Protein AF-A0A317INN2-F1 (afdb_monomer_lite)

Radius of gyration: 20.34 Å; chains: 1; bounding box: 65×48×50 Å

Sequence (265 aa):
MACTAPTITVGGVELSTSTSENAQALINDSGDDNSDVTQDEFESSVAGGNNDAGTTGIQIPPPTQTSPPPPISETPKDTNDTPPPNKNSPPTTCQPWDGQNYDFQISPNFILRYFTIGFGTNNPSNAQRGCMFPNQLTDVEGFDKQTRFCNLMALSQHVCEPLFAKFPNMRINSAIRNQNSVSHGVSQHVKGEACDIQMTGWTYQQYWDNADWVKNNIDFDQFIFEHSEKSGLAWYHLSFSQAKNRGMLLTMFRNQYSPGLKKMF

pLDDT: mean 73.6, std 22.37, range [27.14, 97.81]

Foldseek 3Di:
DDDDADWDDDPNDIDGPPDPPPPPPPPPPPQPLVALPPPPPVLVCVLVPPDDPDDPADRDPDFDAPAFDDFDPDDFPDFDQDFFDADDDDFDDADDDPLPPQQPDLDPVDGNQQAAQFADPPDPVRNPRHAQPHHRQQDAVPEHSSQLRSLLSRCCHQQVVVVCVVQVQKGWHHFADRDGDPDRDRDLNPRSFKTKMDRGHHYPVNCLVCVVVSSHPGQFLEWEFEARSSRSDTIIMTGDDSVDRNSFYWYDDPSDIDGGDTHRD

Secondary structure (DSSP, 8-state):
---PPPEEEETTEEEETT-TT--SSS--------------HHHHHHHH-S--TT--S--PPPP--SSPPPP--S--SEEE-PPPPP--PPPP-PPP--SS-TT-EEETTEEGGGGTT---TT-TTTTT-S-SS------BTTB-HHHHHHHHHHHIIIIIHHHHHH-TTEEEEE---SS--TTSS--HHHHT-EEEEEETT--HHHHHHHHHHHHHH---SEEEEEE-TTT--EEEEEE--SS----EEEEEETTEEEESEEE--

Structure (mmCIF, N/CA/C/O backbone):
data_AF-A0A317INN2-F1
#
_entry.id   AF-A0A317INN2-F1
#
loop_
_atom_site.group_PDB
_atom_site.id
_atom_site.type_symbol
_atom_site.label_atom_id
_atom_site.label_alt_id
_atom_site.label_comp_id
_atom_site.label_asym_id
_atom_site.label_entity_id
_atom_site.label_seq_id
_atom_site.pdbx_PDB_ins_code
_atom_site.Cartn_x
_atom_site.Cartn_y
_atom_site.Cartn_z
_atom_site.occupancy
_atom_site.B_iso_or_equiv
_atom_site.auth_seq_id
_atom_site.auth_comp_id
_atom_site.auth_asym_id
_atom_site.auth_atom_id
_atom_site.pdbx_PDB_model_num
ATOM 1 N N . MET A 1 1 ? 47.415 -22.295 -24.046 1.00 39.75 1 MET A N 1
ATOM 2 C CA . MET A 1 1 ? 47.277 -20.953 -23.444 1.00 39.75 1 MET A CA 1
ATOM 3 C C . MET A 1 1 ? 46.051 -21.003 -22.556 1.00 39.75 1 MET A C 1
ATOM 5 O O . MET A 1 1 ? 44.986 -21.308 -23.073 1.00 39.75 1 MET A O 1
ATOM 9 N N . ALA A 1 2 ? 46.202 -20.843 -21.243 1.00 38.62 2 ALA A N 1
ATOM 10 C CA . ALA A 1 2 ? 45.062 -20.806 -20.330 1.00 38.62 2 ALA A CA 1
ATOM 11 C C . ALA A 1 2 ? 44.563 -19.356 -20.247 1.00 38.62 2 ALA A C 1
ATOM 13 O O . ALA A 1 2 ? 45.330 -18.475 -19.865 1.00 38.62 2 ALA A O 1
ATOM 14 N N . CYS A 1 3 ? 43.321 -19.105 -20.666 1.00 39.09 3 CYS A N 1
ATOM 15 C CA . CYS A 1 3 ? 42.647 -17.825 -20.453 1.00 39.09 3 CYS A CA 1
ATOM 16 C C . CYS A 1 3 ? 42.244 -17.728 -18.982 1.00 39.09 3 CYS A C 1
ATOM 18 O O . CYS A 1 3 ? 41.367 -18.459 -18.528 1.00 39.09 3 CYS A O 1
ATOM 20 N N . THR A 1 4 ? 42.890 -16.838 -18.239 1.00 49.03 4 THR A N 1
ATOM 21 C CA . THR A 1 4 ? 42.461 -16.439 -16.898 1.00 49.03 4 THR A CA 1
ATOM 22 C C . THR A 1 4 ? 41.189 -15.597 -17.024 1.00 49.03 4 THR A C 1
ATOM 24 O O . THR A 1 4 ? 41.139 -14.680 -17.844 1.00 49.03 4 THR A O 1
ATOM 27 N N . ALA A 1 5 ? 40.144 -15.933 -16.265 1.00 52.59 5 ALA A N 1
ATOM 28 C CA . ALA A 1 5 ? 38.870 -15.216 -16.304 1.00 52.59 5 ALA A CA 1
ATOM 29 C C . ALA A 1 5 ? 39.032 -13.761 -15.817 1.00 52.59 5 ALA A C 1
ATOM 31 O O . ALA A 1 5 ? 39.821 -13.522 -14.899 1.00 52.59 5 ALA A O 1
ATOM 32 N N . PRO A 1 6 ? 38.302 -12.790 -16.397 1.00 51.66 6 PRO A N 1
ATOM 33 C CA . PRO A 1 6 ? 38.384 -11.402 -15.967 1.00 51.66 6 PRO A CA 1
ATOM 34 C C . PRO A 1 6 ? 37.802 -11.230 -14.558 1.00 51.66 6 PRO A C 1
ATOM 36 O O . PRO A 1 6 ? 36.719 -11.745 -14.251 1.00 51.66 6 PRO A O 1
ATOM 39 N N . THR A 1 7 ? 38.535 -10.496 -13.721 1.00 56.53 7 THR A N 1
ATOM 40 C CA . THR A 1 7 ? 38.137 -10.078 -12.374 1.00 56.53 7 THR A CA 1
ATOM 41 C C . THR A 1 7 ? 37.747 -8.602 -12.352 1.00 56.53 7 THR A C 1
ATOM 43 O O . THR A 1 7 ? 38.263 -7.795 -13.126 1.00 56.53 7 THR A O 1
ATOM 46 N N . ILE A 1 8 ? 36.818 -8.244 -11.464 1.00 51.81 8 ILE A N 1
ATOM 47 C CA . ILE A 1 8 ? 36.387 -6.861 -11.226 1.00 51.81 8 ILE A CA 1
ATOM 48 C C . ILE A 1 8 ? 36.458 -6.597 -9.721 1.00 51.81 8 ILE A C 1
ATOM 50 O O . ILE A 1 8 ? 36.055 -7.452 -8.931 1.00 51.81 8 ILE A O 1
ATOM 54 N N . THR A 1 9 ? 36.963 -5.431 -9.316 1.00 45.12 9 THR A N 1
ATOM 55 C CA . THR A 1 9 ?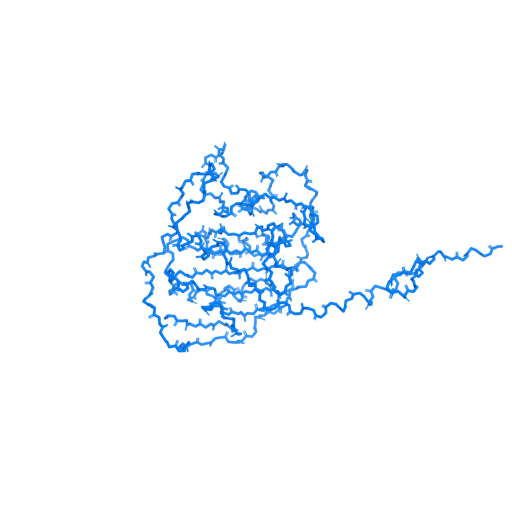 37.069 -5.045 -7.903 1.00 45.12 9 THR A CA 1
ATOM 56 C C . THR A 1 9 ? 35.971 -4.048 -7.544 1.00 45.12 9 THR A C 1
ATOM 58 O O . THR A 1 9 ? 35.911 -2.965 -8.123 1.00 45.12 9 THR A O 1
ATOM 61 N N . VAL A 1 10 ? 35.130 -4.383 -6.562 1.00 41.94 10 VAL A N 1
ATOM 62 C CA . VAL A 1 10 ? 34.101 -3.480 -6.014 1.00 41.94 10 VAL A CA 1
ATOM 63 C C . VAL A 1 10 ? 34.269 -3.429 -4.499 1.00 41.94 10 VAL A C 1
ATOM 65 O O . VAL A 1 10 ? 34.301 -4.465 -3.842 1.00 41.94 10 VAL A O 1
ATOM 68 N N . GLY A 1 11 ? 34.452 -2.231 -3.936 1.00 46.47 11 GLY A N 1
ATOM 69 C CA . GLY A 1 11 ? 34.621 -2.054 -2.485 1.00 46.47 11 GLY A CA 1
ATOM 70 C C . GLY A 1 11 ? 35.846 -2.758 -1.878 1.00 46.47 11 GLY A C 1
ATOM 71 O O . GLY A 1 11 ? 35.848 -3.048 -0.688 1.00 46.47 11 GLY A O 1
ATOM 72 N N . GLY A 1 12 ? 36.877 -3.058 -2.678 1.00 57.59 12 GLY A N 1
ATOM 73 C CA . GLY A 1 12 ? 38.080 -3.773 -2.226 1.00 57.59 12 GLY A CA 1
ATOM 74 C C . GLY A 1 12 ? 37.993 -5.303 -2.290 1.00 57.59 12 GLY A C 1
ATOM 75 O O . GLY A 1 12 ? 38.943 -5.972 -1.893 1.00 57.59 12 GLY A O 1
ATOM 76 N N . VAL A 1 13 ? 36.900 -5.861 -2.818 1.00 45.22 13 VAL A N 1
ATOM 77 C CA . VAL A 1 13 ? 36.725 -7.308 -3.020 1.00 45.22 13 VAL A CA 1
ATOM 78 C C . VAL A 1 13 ? 36.875 -7.643 -4.505 1.00 45.22 13 VAL A C 1
ATOM 80 O O . VAL A 1 13 ? 36.213 -7.030 -5.344 1.00 45.22 13 VAL A O 1
ATOM 83 N N . GLU A 1 14 ? 37.744 -8.603 -4.842 1.00 50.25 14 GLU A N 1
ATOM 84 C CA . GLU A 1 14 ? 37.883 -9.132 -6.206 1.00 50.25 14 GLU A CA 1
ATOM 85 C C . GLU A 1 14 ? 36.832 -10.211 -6.491 1.00 50.25 14 GLU A C 1
ATOM 87 O O . GLU A 1 14 ? 36.739 -11.214 -5.782 1.00 50.25 14 GLU A O 1
ATOM 92 N N . LEU A 1 15 ? 36.065 -10.029 -7.566 1.00 49.00 15 LEU A N 1
ATOM 93 C CA . LEU A 1 15 ? 35.055 -10.979 -8.026 1.00 49.00 15 LEU A CA 1
ATOM 94 C C . LEU A 1 15 ? 35.461 -11.557 -9.386 1.00 49.00 15 LEU A C 1
ATOM 96 O O . LEU A 1 15 ? 35.745 -10.809 -10.322 1.00 49.00 15 LEU A O 1
ATOM 100 N N . SER A 1 16 ? 35.479 -12.889 -9.500 1.00 54.44 16 SER A N 1
ATOM 101 C CA . SER A 1 16 ? 35.725 -13.614 -10.756 1.00 54.44 16 SER A CA 1
ATOM 102 C C . SER A 1 16 ? 34.412 -13.849 -11.497 1.00 54.44 16 SER A C 1
ATOM 104 O O . SER A 1 16 ? 33.451 -14.360 -10.930 1.00 54.44 16 SER A O 1
ATOM 106 N N . THR A 1 17 ? 34.377 -13.524 -12.787 1.00 51.38 17 THR A N 1
ATOM 107 C CA . THR A 1 17 ? 33.171 -13.615 -13.635 1.00 51.38 17 THR A CA 1
ATOM 108 C C . THR A 1 17 ? 32.816 -15.040 -14.094 1.00 51.38 17 THR A C 1
ATOM 110 O O . THR A 1 17 ? 31.936 -15.207 -14.934 1.00 51.38 17 THR A O 1
ATOM 113 N N . SER A 1 18 ? 33.487 -16.080 -13.579 1.00 45.88 18 SER A N 1
ATOM 114 C CA . SER A 1 18 ? 33.436 -17.435 -14.162 1.00 45.88 18 SER A CA 1
ATOM 115 C C . SER A 1 18 ? 32.662 -18.500 -13.377 1.00 45.88 18 SER A C 1
ATOM 117 O O . SER A 1 18 ? 32.465 -19.588 -13.913 1.00 45.88 18 SER A O 1
ATOM 119 N N . THR A 1 19 ? 32.145 -18.217 -12.179 1.00 41.47 19 THR A N 1
ATOM 120 C CA . THR A 1 19 ? 31.254 -19.144 -11.457 1.00 41.47 19 THR A CA 1
ATOM 121 C C . THR A 1 19 ? 30.180 -18.375 -10.688 1.00 41.47 19 THR A C 1
ATOM 123 O O . THR A 1 19 ? 30.460 -17.431 -9.955 1.00 41.47 19 THR A O 1
ATOM 126 N N . SER A 1 20 ? 28.919 -18.768 -10.863 1.00 43.06 20 SER A N 1
ATOM 127 C CA . SER A 1 20 ? 27.727 -18.130 -10.287 1.00 43.06 20 SER A CA 1
ATOM 128 C C . SER A 1 20 ? 27.543 -18.376 -8.778 1.00 43.06 20 SER A C 1
ATOM 130 O O . SER A 1 20 ? 26.411 -18.451 -8.311 1.00 43.06 20 SER A O 1
ATOM 132 N N . GLU A 1 21 ? 28.620 -18.526 -8.002 1.00 40.09 21 GLU A N 1
ATOM 133 C CA . GLU A 1 21 ? 28.542 -18.977 -6.600 1.00 40.09 21 GLU A CA 1
ATOM 134 C C . GLU A 1 21 ? 28.781 -17.898 -5.530 1.00 40.09 21 GLU A C 1
ATOM 136 O O . GLU A 1 21 ? 28.623 -18.195 -4.354 1.00 40.09 21 GLU A O 1
ATOM 141 N N . ASN A 1 22 ? 29.030 -16.626 -5.870 1.00 38.81 22 ASN A N 1
ATOM 142 C CA . ASN A 1 22 ? 29.307 -15.584 -4.858 1.00 38.81 22 ASN A CA 1
ATOM 143 C C . ASN A 1 22 ? 28.348 -14.377 -4.871 1.00 38.81 22 ASN A C 1
ATOM 145 O O . ASN A 1 22 ? 28.773 -13.233 -4.730 1.00 38.81 22 ASN A O 1
ATOM 149 N N . ALA A 1 23 ? 27.037 -14.618 -4.957 1.00 34.72 23 ALA A N 1
ATOM 150 C CA . ALA A 1 23 ? 26.016 -13.583 -4.720 1.00 34.72 23 ALA A CA 1
ATOM 151 C C . ALA A 1 23 ? 25.554 -13.484 -3.245 1.00 34.72 23 ALA A C 1
ATOM 153 O O . ALA A 1 23 ? 24.532 -12.866 -2.964 1.00 34.72 23 ALA A O 1
ATOM 154 N N . GLN A 1 24 ? 26.279 -14.080 -2.288 1.00 36.47 24 GLN A N 1
ATOM 155 C CA . GLN A 1 24 ? 25.899 -14.077 -0.862 1.00 36.47 24 GLN A CA 1
ATOM 156 C C . GLN A 1 24 ? 26.594 -13.014 0.007 1.00 36.47 24 GLN A C 1
ATOM 158 O O . GLN A 1 24 ? 26.337 -12.965 1.204 1.00 36.47 24 GLN A O 1
ATOM 163 N N . ALA A 1 25 ? 27.409 -12.117 -0.559 1.00 29.12 25 ALA A N 1
ATOM 164 C CA . ALA A 1 25 ? 28.102 -11.079 0.222 1.00 29.12 25 ALA A CA 1
ATOM 165 C C . ALA A 1 25 ? 27.627 -9.631 -0.025 1.00 29.12 25 ALA A C 1
ATOM 167 O O . ALA A 1 25 ? 28.260 -8.704 0.468 1.00 29.12 25 ALA A O 1
ATOM 168 N N . LEU A 1 26 ? 26.512 -9.413 -0.738 1.00 29.83 26 LEU A N 1
ATOM 169 C CA . LEU A 1 26 ? 25.905 -8.075 -0.890 1.00 29.83 26 LEU A CA 1
ATOM 170 C C . LEU A 1 26 ? 24.580 -7.899 -0.131 1.00 29.83 26 LEU A C 1
ATOM 172 O O . LEU A 1 26 ? 23.953 -6.851 -0.230 1.00 29.83 26 LEU A O 1
ATOM 176 N N . ILE A 1 27 ? 24.177 -8.879 0.682 1.00 30.53 27 ILE A N 1
ATOM 177 C CA . ILE A 1 27 ? 23.029 -8.756 1.591 1.00 30.53 27 ILE A CA 1
ATOM 178 C C . ILE A 1 27 ? 23.557 -8.512 3.005 1.00 30.53 27 ILE A C 1
ATOM 180 O O . ILE A 1 27 ? 23.407 -9.334 3.896 1.00 30.53 27 ILE A O 1
ATOM 184 N N . ASN A 1 28 ? 24.247 -7.391 3.182 1.00 27.14 28 ASN A N 1
ATOM 185 C CA . ASN A 1 28 ? 24.492 -6.779 4.485 1.00 27.14 28 ASN A CA 1
ATOM 186 C C . ASN A 1 28 ? 24.252 -5.274 4.335 1.00 27.14 28 ASN A C 1
ATOM 188 O O . ASN A 1 28 ? 25.117 -4.461 4.641 1.00 27.14 28 ASN A O 1
ATOM 192 N N . ASP A 1 29 ? 23.078 -4.908 3.823 1.00 31.84 29 ASP A N 1
ATOM 193 C CA . ASP A 1 29 ? 22.484 -3.630 4.194 1.00 31.84 29 ASP A CA 1
ATOM 194 C C . ASP A 1 29 ? 21.553 -3.910 5.373 1.00 31.84 29 ASP A C 1
ATOM 196 O O . ASP A 1 29 ? 20.381 -4.255 5.231 1.00 31.84 29 ASP A O 1
ATOM 200 N N . SER A 1 30 ? 22.140 -3.892 6.567 1.00 28.38 30 SER A N 1
ATOM 201 C CA . SER A 1 30 ? 21.434 -3.913 7.843 1.00 28.38 30 SER A CA 1
ATOM 202 C C . SER A 1 30 ? 20.837 -2.531 8.123 1.00 28.38 30 SER A C 1
ATOM 204 O O . SER A 1 30 ? 21.166 -1.894 9.124 1.00 28.38 30 SER A O 1
ATOM 206 N N . GLY A 1 31 ? 19.994 -2.061 7.209 1.00 30.52 31 GLY A N 1
ATOM 207 C CA . GLY A 1 31 ? 19.102 -0.929 7.398 1.00 30.52 31 GLY A CA 1
ATOM 208 C C . GLY A 1 31 ? 17.692 -1.456 7.621 1.00 30.52 31 GLY A C 1
ATOM 209 O O . GLY A 1 31 ? 16.884 -1.467 6.696 1.00 30.52 31 GLY A O 1
ATOM 210 N N . ASP A 1 32 ? 17.395 -1.934 8.833 1.00 36.47 32 ASP A N 1
ATOM 211 C CA . ASP A 1 32 ? 16.007 -2.112 9.276 1.00 36.47 32 ASP A CA 1
ATOM 212 C C . ASP A 1 32 ? 15.372 -0.715 9.377 1.00 36.47 32 ASP A C 1
ATOM 214 O O . ASP A 1 32 ? 15.383 -0.067 10.425 1.00 36.47 32 ASP A O 1
ATOM 218 N N . ASP A 1 33 ? 14.889 -0.213 8.239 1.00 45.06 33 ASP A N 1
ATOM 219 C CA . ASP A 1 33 ? 14.202 1.071 8.130 1.00 45.06 33 ASP A CA 1
ATOM 220 C C . ASP A 1 33 ? 12.770 0.880 8.650 1.00 45.06 33 ASP A C 1
ATOM 222 O O . ASP A 1 33 ? 11.864 0.415 7.946 1.00 45.06 33 ASP A O 1
ATOM 226 N N . ASN A 1 34 ? 12.630 1.101 9.960 1.00 45.75 34 ASN A N 1
ATOM 227 C CA . ASN A 1 34 ? 11.418 0.912 10.758 1.00 45.75 34 ASN A CA 1
ATOM 228 C C . ASN A 1 34 ? 10.545 2.174 10.822 1.00 45.75 34 ASN A C 1
ATOM 230 O O . ASN A 1 34 ? 9.755 2.327 11.757 1.00 45.75 34 ASN A O 1
ATOM 234 N N . SER A 1 35 ? 10.706 3.108 9.887 1.00 41.88 35 SER A N 1
ATOM 235 C CA . SER A 1 35 ? 10.029 4.393 9.988 1.00 41.88 35 SER A CA 1
ATOM 236 C C . SER A 1 35 ? 9.805 5.036 8.620 1.00 41.88 35 SER A C 1
ATOM 238 O O . SER A 1 35 ? 10.749 5.553 8.024 1.00 41.88 35 SER A O 1
ATOM 240 N N . ASP A 1 36 ? 8.554 5.077 8.149 1.00 44.69 36 ASP A N 1
ATOM 241 C CA . ASP A 1 36 ? 8.153 6.006 7.084 1.00 44.69 36 ASP A CA 1
ATOM 242 C C . ASP A 1 36 ? 8.052 7.408 7.703 1.00 44.69 36 ASP A C 1
ATOM 244 O O . ASP A 1 36 ? 6.979 7.918 7.987 1.00 44.69 36 ASP A O 1
ATOM 248 N N . VAL A 1 37 ? 9.185 8.046 8.021 1.00 39.62 37 VAL A N 1
ATOM 249 C CA . VAL A 1 37 ? 9.175 9.418 8.578 1.00 39.62 37 VAL A CA 1
ATOM 250 C C . VAL A 1 37 ? 8.979 10.434 7.465 1.00 39.62 37 VAL A C 1
ATOM 252 O O . VAL A 1 37 ? 9.635 11.482 7.442 1.00 39.62 37 VAL A O 1
ATOM 255 N N . THR A 1 38 ? 8.078 10.149 6.520 1.00 46.25 38 THR A N 1
ATOM 256 C CA . THR A 1 38 ? 7.531 11.251 5.761 1.00 46.25 38 THR A CA 1
ATOM 257 C C . THR A 1 38 ? 6.819 12.139 6.747 1.00 46.25 38 THR A C 1
ATOM 259 O O . THR A 1 38 ? 5.960 11.732 7.511 1.00 46.25 38 THR A O 1
ATOM 262 N N . GLN A 1 39 ? 7.205 13.404 6.764 1.00 44.59 39 GLN A N 1
ATOM 263 C CA . GLN A 1 39 ? 6.222 14.418 7.050 1.00 44.59 39 GLN A CA 1
ATOM 264 C C . GLN A 1 39 ? 5.160 14.217 5.972 1.00 44.59 39 GLN A C 1
ATOM 266 O O . GLN A 1 39 ? 5.369 14.645 4.838 1.00 44.59 39 GLN A O 1
ATOM 271 N N . ASP A 1 40 ? 4.134 13.424 6.282 1.00 47.75 40 ASP A N 1
ATOM 272 C CA . ASP A 1 40 ? 3.233 12.903 5.272 1.00 47.75 40 ASP A CA 1
ATOM 273 C C . ASP A 1 40 ? 2.686 14.098 4.505 1.00 47.75 40 ASP A C 1
ATOM 275 O O . ASP A 1 40 ? 2.050 14.984 5.083 1.00 47.75 40 ASP A O 1
ATOM 279 N N . GLU A 1 41 ? 2.933 14.164 3.197 1.00 47.62 41 GLU A N 1
ATOM 280 C CA . GLU A 1 41 ? 2.236 15.133 2.349 1.00 47.62 41 GLU A CA 1
ATOM 281 C C . GLU A 1 41 ? 0.719 14.984 2.551 1.00 47.62 41 GLU A C 1
ATOM 283 O O . GLU A 1 41 ? -0.018 15.961 2.459 1.00 47.62 41 GLU A O 1
ATOM 288 N N . PHE A 1 42 ? 0.265 13.790 2.956 1.00 46.19 42 PHE A N 1
ATOM 289 C CA . PHE A 1 42 ? -1.061 13.548 3.508 1.00 46.19 42 PHE A CA 1
ATOM 290 C C . PHE A 1 42 ? -1.351 14.356 4.787 1.00 46.19 42 PHE A C 1
ATOM 292 O O . PHE A 1 42 ? -2.285 15.149 4.792 1.00 46.19 42 PHE A O 1
ATOM 299 N N . GLU A 1 43 ? -0.577 14.231 5.869 1.00 45.53 43 GLU A N 1
ATOM 300 C CA . GLU A 1 43 ? -0.815 14.980 7.115 1.00 45.53 43 GLU A CA 1
ATOM 301 C C . GLU A 1 43 ? -0.670 16.501 6.956 1.00 45.53 43 GLU A C 1
ATOM 303 O O . GLU A 1 43 ? -1.390 17.262 7.615 1.00 45.53 43 GLU A O 1
ATOM 308 N N . SER A 1 44 ? 0.252 16.972 6.109 1.00 42.88 44 SER A N 1
ATOM 309 C CA . SER A 1 44 ? 0.450 18.405 5.861 1.00 42.88 44 SER A CA 1
ATOM 310 C C . SER A 1 44 ? -0.702 19.008 5.042 1.00 42.88 44 SER A C 1
ATOM 312 O O . SER A 1 44 ? -1.188 20.089 5.383 1.00 42.88 44 SER A O 1
ATOM 314 N N . SER A 1 45 ? -1.219 18.284 4.042 1.00 43.06 45 SER A N 1
ATOM 315 C CA . SER A 1 45 ? -2.322 18.732 3.177 1.00 43.06 45 SER A CA 1
ATOM 316 C C . SER A 1 45 ? -3.716 18.503 3.770 1.00 43.06 45 SER A C 1
ATOM 318 O O . SER A 1 45 ? -4.604 19.336 3.585 1.00 43.06 45 SER A O 1
ATOM 320 N N . VAL A 1 46 ? -3.918 17.439 4.557 1.00 43.25 46 VAL A N 1
ATOM 321 C CA . VAL A 1 46 ? -5.137 17.229 5.354 1.00 43.25 46 VAL A CA 1
ATOM 322 C C . VAL A 1 46 ? -5.298 18.353 6.382 1.00 43.25 46 VAL A C 1
ATOM 324 O O . VAL A 1 46 ? -6.418 18.787 6.645 1.00 43.25 46 VAL A O 1
ATOM 327 N N . ALA A 1 47 ? -4.192 18.873 6.924 1.00 36.62 47 ALA A N 1
ATOM 328 C CA . ALA A 1 47 ? -4.206 20.017 7.834 1.00 36.62 47 ALA A CA 1
ATOM 329 C C . ALA A 1 47 ? -4.399 21.378 7.135 1.00 36.62 47 ALA A C 1
ATOM 331 O O . ALA A 1 47 ? -4.876 22.314 7.775 1.00 36.62 47 ALA A O 1
ATOM 332 N N . GLY A 1 48 ? -4.026 21.508 5.856 1.00 35.22 48 GLY A N 1
ATOM 333 C CA . GLY A 1 48 ? -4.077 22.774 5.107 1.00 35.22 48 GLY A CA 1
ATOM 334 C C . GLY A 1 48 ? -5.274 22.944 4.163 1.00 35.22 48 GLY A C 1
ATOM 335 O O . GLY A 1 48 ? -5.549 24.063 3.722 1.00 35.22 48 GLY A O 1
ATOM 336 N N . GLY A 1 49 ? -5.975 21.853 3.828 1.00 34.28 49 GLY A N 1
ATOM 337 C CA . GLY A 1 49 ? -6.769 21.783 2.600 1.00 34.28 49 GLY A CA 1
ATOM 338 C C . GLY A 1 49 ? -5.847 21.875 1.375 1.00 34.28 49 GLY A C 1
ATOM 339 O O . GLY A 1 49 ? -4.904 22.658 1.362 1.00 34.28 49 GLY A O 1
ATOM 340 N N . ASN A 1 50 ? -6.075 21.069 0.339 1.00 38.19 50 ASN A N 1
ATOM 341 C CA . ASN A 1 50 ? -5.256 21.063 -0.886 1.00 38.19 50 ASN A CA 1
ATOM 342 C C . ASN A 1 50 ? -5.213 22.445 -1.583 1.00 38.19 50 ASN A C 1
ATOM 344 O O . ASN A 1 50 ? -6.009 22.701 -2.487 1.00 38.19 50 ASN A O 1
ATOM 348 N N . ASN A 1 51 ? -4.287 23.321 -1.179 1.00 34.75 51 ASN A N 1
ATOM 349 C CA . ASN A 1 51 ? -4.204 24.719 -1.615 1.00 34.75 51 ASN A CA 1
ATOM 350 C C . ASN A 1 51 ? -2.806 25.137 -2.097 1.00 34.75 51 ASN A C 1
ATOM 352 O O . ASN A 1 51 ? -2.526 26.334 -2.139 1.00 34.75 51 ASN A O 1
ATOM 356 N N . ASP A 1 52 ? -1.943 24.204 -2.509 1.00 34.16 52 ASP A N 1
ATOM 357 C CA . ASP A 1 52 ? -0.718 24.600 -3.206 1.00 34.16 52 ASP A CA 1
ATOM 358 C C . ASP A 1 52 ? -0.982 24.829 -4.700 1.00 34.16 52 ASP A C 1
ATOM 360 O O . ASP A 1 52 ? -1.492 23.981 -5.443 1.00 34.16 52 ASP A O 1
ATOM 364 N N . ALA A 1 53 ? -0.678 26.062 -5.105 1.00 31.91 53 ALA A N 1
ATOM 365 C CA . ALA A 1 53 ? -0.932 26.641 -6.411 1.00 31.91 53 ALA A CA 1
ATOM 366 C C . ALA A 1 53 ? -0.111 25.929 -7.497 1.00 31.91 53 ALA A C 1
ATOM 368 O O . ALA A 1 53 ? 1.057 26.233 -7.721 1.00 31.91 53 ALA A O 1
ATOM 369 N N . GLY A 1 54 ? -0.742 24.979 -8.188 1.00 34.03 54 GLY A N 1
ATOM 370 C CA . GLY A 1 54 ? -0.131 24.272 -9.318 1.00 34.03 54 GLY A CA 1
ATOM 371 C C . GLY A 1 54 ? -0.872 23.019 -9.786 1.00 34.03 54 GLY A C 1
ATOM 372 O O . GLY A 1 54 ? -0.580 22.510 -10.866 1.00 34.03 54 GLY A O 1
ATOM 373 N N . THR A 1 55 ? -1.851 22.523 -9.026 1.00 35.12 55 THR A N 1
ATOM 374 C CA . THR A 1 55 ? -2.625 21.336 -9.406 1.00 35.12 55 THR A CA 1
ATOM 375 C C . THR A 1 55 ? -3.783 21.711 -10.340 1.00 35.12 55 THR A C 1
ATOM 377 O O . THR A 1 55 ? -4.738 22.377 -9.960 1.00 35.12 55 THR A O 1
ATOM 380 N N . THR A 1 56 ? -3.734 21.262 -11.595 1.00 29.75 56 THR A N 1
ATOM 381 C CA . THR A 1 56 ? -4.854 21.351 -12.559 1.00 29.75 56 THR A CA 1
ATOM 382 C C . THR A 1 56 ? -5.904 20.246 -12.351 1.00 29.75 56 THR A C 1
ATOM 384 O O . THR A 1 56 ? -6.692 19.944 -13.247 1.00 29.75 56 THR A O 1
ATOM 387 N N . GLY A 1 57 ? -5.920 19.617 -11.173 1.00 35.44 57 GLY A N 1
ATOM 388 C CA . GLY A 1 57 ? -6.819 18.519 -10.829 1.00 35.44 57 GLY A CA 1
ATOM 389 C C . GLY A 1 57 ? -8.152 19.009 -10.267 1.00 35.44 57 GLY A C 1
ATOM 390 O O . GLY A 1 57 ? -8.221 20.014 -9.566 1.00 35.44 57 GLY A O 1
ATOM 391 N N . ILE A 1 58 ? -9.223 18.269 -10.555 1.00 33.16 58 ILE A N 1
ATOM 392 C CA . ILE A 1 58 ? -10.531 18.436 -9.911 1.00 33.16 58 ILE A CA 1
ATOM 393 C C . ILE A 1 58 ? -10.340 18.408 -8.386 1.00 33.16 58 ILE A C 1
ATOM 395 O O . ILE A 1 58 ? -9.821 17.429 -7.850 1.00 33.16 58 ILE A O 1
ATOM 399 N N . GLN A 1 59 ? -10.772 19.465 -7.687 1.00 32.50 59 GLN A N 1
ATOM 400 C CA . GLN A 1 59 ? -10.829 19.469 -6.226 1.00 32.50 59 GLN A CA 1
ATOM 401 C C . GLN A 1 59 ? -11.859 18.434 -5.771 1.00 32.50 59 GLN A C 1
ATOM 403 O O . GLN A 1 59 ? -13.067 18.648 -5.878 1.00 32.50 59 GLN A O 1
ATOM 408 N N . ILE A 1 60 ? -11.381 17.293 -5.280 1.00 41.47 60 ILE A N 1
ATOM 409 C CA . ILE A 1 60 ? -12.239 16.319 -4.611 1.00 41.47 60 ILE A CA 1
ATOM 410 C C . ILE A 1 60 ? -12.276 16.701 -3.134 1.00 41.47 60 ILE A C 1
ATOM 412 O O . ILE A 1 60 ? -11.205 16.889 -2.546 1.00 41.47 60 ILE A O 1
ATOM 416 N N . PRO A 1 61 ? -13.470 16.828 -2.526 1.00 36.97 61 PRO A N 1
ATOM 417 C CA . PRO A 1 61 ? -13.570 17.097 -1.103 1.00 36.97 61 PRO A CA 1
ATOM 418 C C . PRO A 1 61 ? -12.747 16.070 -0.311 1.00 36.97 61 PRO A C 1
ATOM 420 O O . PRO A 1 61 ? -12.660 14.904 -0.723 1.00 36.97 61 PRO A O 1
ATOM 423 N N . PRO A 1 62 ? -12.119 16.494 0.801 1.00 42.81 62 PRO A N 1
ATOM 424 C CA . PRO A 1 62 ? -11.366 15.590 1.651 1.00 42.81 62 PRO A CA 1
ATOM 425 C C . PRO A 1 62 ? -12.237 14.384 2.022 1.00 42.81 62 PRO A C 1
ATOM 427 O O . PRO A 1 62 ? -13.463 14.519 2.120 1.00 42.81 62 PRO A O 1
ATOM 430 N N . PRO A 1 63 ? -11.627 13.199 2.179 1.00 45.66 63 PRO A N 1
ATOM 431 C CA . PRO A 1 63 ? -12.350 11.976 2.490 1.00 45.66 63 PRO A CA 1
ATOM 432 C C . PRO A 1 63 ? -13.286 12.221 3.673 1.00 45.66 63 PRO A C 1
ATOM 434 O O . PRO A 1 63 ? -12.856 12.589 4.765 1.00 45.66 63 PRO A O 1
ATOM 437 N N . THR A 1 64 ? -14.585 12.040 3.448 1.00 45.88 64 THR A N 1
ATOM 438 C CA . THR A 1 64 ? -15.602 12.132 4.490 1.00 45.88 64 THR A CA 1
ATOM 439 C C . THR A 1 64 ? -15.527 10.874 5.348 1.00 45.88 64 THR A C 1
ATOM 441 O O . THR A 1 64 ? -16.286 9.926 5.159 1.00 45.88 64 THR A O 1
ATOM 444 N N . GLN A 1 65 ? -14.589 10.839 6.297 1.00 49.78 65 GLN A N 1
ATOM 445 C CA . GLN A 1 65 ? -14.797 10.028 7.494 1.00 49.78 65 GLN A CA 1
ATOM 446 C C . GLN A 1 65 ? -15.900 10.714 8.297 1.00 49.78 65 GLN A C 1
ATOM 448 O O . GLN A 1 65 ? -15.892 11.934 8.474 1.00 49.78 65 GLN A O 1
ATOM 453 N N . THR A 1 66 ? -16.900 9.958 8.739 1.00 47.31 66 THR A N 1
ATOM 454 C CA . THR A 1 66 ? -17.909 10.499 9.652 1.00 47.31 66 THR A CA 1
ATOM 455 C C . THR A 1 66 ? -17.186 10.945 10.920 1.00 47.31 66 THR A C 1
ATOM 457 O O . THR A 1 66 ? -16.555 10.103 11.549 1.00 47.31 66 THR A O 1
ATOM 460 N N . SER A 1 67 ? -17.245 12.248 11.214 1.00 47.81 67 SER A N 1
ATOM 461 C CA . SER A 1 67 ? -16.738 12.954 12.404 1.00 47.81 67 SER A CA 1
ATOM 462 C C . SER A 1 67 ? -15.602 12.246 13.173 1.00 47.81 67 SER A C 1
ATOM 464 O O . SER A 1 67 ? -15.879 11.270 13.879 1.00 47.81 67 SER A O 1
ATOM 466 N N . PRO A 1 68 ? -14.353 12.745 13.097 1.00 51.28 68 PRO A N 1
ATOM 467 C CA . PRO A 1 68 ? -13.221 12.122 13.773 1.00 51.28 68 PRO A CA 1
ATOM 468 C C . PRO A 1 68 ? -13.470 12.002 15.287 1.00 51.28 68 PRO A C 1
ATOM 470 O O . PRO A 1 68 ? -14.088 12.896 15.880 1.00 51.28 68 PRO A O 1
ATOM 473 N N . PRO A 1 69 ? -13.024 10.904 15.924 1.00 51.84 69 PRO A N 1
ATOM 474 C CA . PRO A 1 69 ? -13.107 10.768 17.372 1.00 51.84 69 PRO A CA 1
ATOM 475 C C . PRO A 1 69 ? -12.342 11.909 18.074 1.00 51.84 69 PRO A C 1
ATOM 477 O O . PRO A 1 69 ? -11.373 12.436 17.520 1.00 51.84 69 PRO A O 1
ATOM 480 N N . PRO A 1 70 ? -12.767 12.325 19.283 1.00 55.88 70 PRO A N 1
ATOM 481 C CA . PRO A 1 70 ? -12.111 13.407 20.008 1.00 55.88 70 PRO A CA 1
ATOM 482 C C . PRO A 1 70 ? -10.633 13.083 20.298 1.00 55.88 70 PRO A C 1
ATOM 484 O O . PRO A 1 70 ? -10.302 11.920 20.547 1.00 55.88 70 PRO A O 1
ATOM 487 N N . PRO A 1 71 ? -9.743 14.096 20.319 1.00 52.81 71 PRO A N 1
ATOM 488 C CA . PRO A 1 71 ? -8.338 13.898 20.643 1.00 52.81 71 PRO A CA 1
ATOM 489 C C . PRO A 1 71 ? -8.168 13.275 22.030 1.00 52.81 71 PRO A C 1
ATOM 491 O O . PRO A 1 71 ? -8.754 13.719 23.016 1.00 52.81 71 PR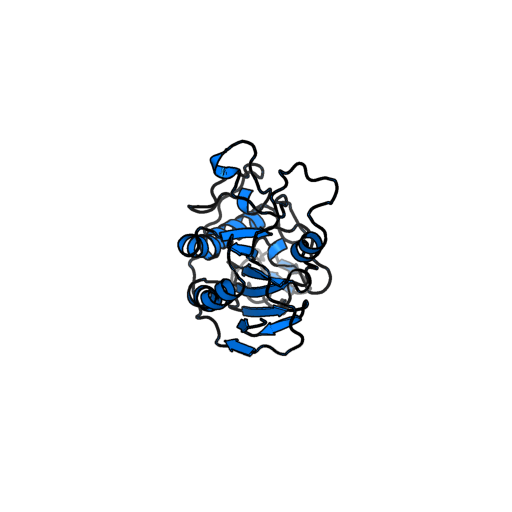O A O 1
ATOM 494 N N . ILE A 1 72 ? -7.320 12.263 22.105 1.00 52.59 72 ILE A N 1
ATOM 495 C CA . ILE A 1 72 ? -7.001 11.494 23.311 1.00 52.59 72 ILE A CA 1
ATOM 496 C C . ILE A 1 72 ? -5.624 11.899 23.834 1.00 52.59 72 ILE A C 1
ATOM 498 O O . ILE A 1 72 ? -4.655 12.060 23.088 1.00 52.59 72 ILE A O 1
ATOM 502 N N . SER A 1 73 ? -5.543 12.060 25.153 1.00 55.50 73 SER A N 1
ATOM 503 C CA . SER A 1 73 ? -4.298 12.309 25.888 1.00 55.50 73 SER A CA 1
ATOM 504 C C . SER A 1 73 ? -3.729 11.038 26.540 1.00 55.50 73 SER A C 1
ATOM 506 O O . SER A 1 73 ? -2.732 11.123 27.255 1.00 55.50 73 SER A O 1
ATOM 508 N N . GLU A 1 74 ? -4.358 9.879 26.336 1.00 57.75 74 GLU A N 1
ATOM 509 C CA . GLU A 1 74 ? -4.079 8.643 27.075 1.00 57.75 74 GLU A CA 1
ATOM 510 C C . GLU A 1 74 ? -3.342 7.595 26.229 1.00 57.75 74 GLU A C 1
ATOM 512 O O . GLU A 1 74 ? -3.371 7.623 25.000 1.00 57.75 74 GLU A O 1
ATOM 517 N N . THR A 1 75 ? -2.667 6.669 26.913 1.00 60.03 75 THR A N 1
ATOM 518 C CA . THR A 1 75 ? -2.033 5.478 26.327 1.00 60.03 75 THR A CA 1
ATOM 519 C C . THR A 1 75 ? -3.055 4.560 25.640 1.00 60.03 75 THR A C 1
ATOM 521 O O . THR A 1 75 ? -4.206 4.519 26.080 1.00 60.03 75 THR A O 1
ATOM 524 N N . PRO A 1 76 ? -2.647 3.787 24.609 1.00 66.00 76 PRO A N 1
ATOM 525 C CA . PRO A 1 76 ? -3.550 2.915 23.857 1.00 66.00 76 PRO A CA 1
ATOM 526 C C . PRO A 1 76 ? -4.336 1.961 24.760 1.00 66.00 76 PRO A C 1
ATOM 528 O O . PRO A 1 76 ? -3.773 1.389 25.695 1.00 66.00 76 PRO A O 1
ATOM 531 N N . LYS A 1 77 ? -5.631 1.788 24.475 1.00 63.16 77 LYS A N 1
ATOM 532 C CA . LYS A 1 77 ? -6.558 1.031 25.339 1.00 63.16 77 LYS A CA 1
ATOM 533 C C . LYS A 1 77 ? -6.591 -0.471 25.051 1.00 63.16 77 LYS A C 1
ATOM 535 O O . LYS A 1 77 ? -7.029 -1.232 25.908 1.00 63.16 77 LYS A O 1
ATOM 540 N N . ASP A 1 78 ? -6.153 -0.883 23.865 1.00 72.38 78 ASP A N 1
ATOM 541 C CA . ASP A 1 78 ? -6.151 -2.276 23.407 1.00 72.38 78 ASP A CA 1
ATOM 542 C C . ASP A 1 78 ? -4.983 -2.510 22.434 1.00 72.38 78 ASP A C 1
ATOM 544 O O . ASP A 1 78 ? -4.649 -1.605 21.657 1.00 72.38 78 ASP A O 1
ATOM 548 N N . THR A 1 79 ? -4.354 -3.689 22.486 1.00 79.88 79 THR A N 1
ATOM 549 C CA . THR A 1 79 ? -3.199 -4.050 21.650 1.00 79.88 79 THR A CA 1
ATOM 550 C C . THR A 1 79 ? -3.297 -5.468 21.083 1.00 79.88 79 THR A C 1
ATOM 552 O O . THR A 1 79 ? -3.717 -6.413 21.748 1.00 79.88 79 THR A O 1
ATOM 555 N N . ASN A 1 80 ? -2.854 -5.631 19.836 1.00 81.69 80 ASN A N 1
ATOM 556 C CA . ASN A 1 80 ? -2.710 -6.919 19.166 1.00 81.69 80 ASN A CA 1
ATOM 557 C C . ASN A 1 80 ? -1.320 -7.016 18.524 1.00 81.69 80 ASN A C 1
ATOM 559 O O . ASN A 1 80 ? -1.111 -6.649 17.363 1.00 81.69 80 ASN A O 1
ATOM 563 N N . ASP A 1 81 ? -0.386 -7.559 19.304 1.00 80.50 81 ASP A N 1
ATOM 564 C CA . ASP A 1 81 ? 1.040 -7.647 18.966 1.00 80.50 81 ASP A CA 1
ATOM 565 C C . ASP A 1 81 ? 1.429 -9.014 18.380 1.00 80.50 81 ASP A C 1
ATOM 567 O O . ASP A 1 81 ? 2.609 -9.306 18.187 1.00 80.50 81 ASP A O 1
ATOM 571 N N . THR A 1 82 ? 0.452 -9.890 18.106 1.00 82.81 82 THR A N 1
ATOM 572 C CA . THR A 1 82 ? 0.767 -11.189 17.499 1.00 82.81 82 THR A CA 1
ATOM 573 C C . THR A 1 82 ? 1.363 -10.972 16.102 1.00 82.81 82 THR A C 1
ATOM 575 O O . THR A 1 82 ? 0.802 -10.189 15.331 1.00 82.81 82 THR A O 1
ATOM 578 N N . PRO A 1 83 ? 2.480 -11.626 15.742 1.00 76.31 83 PRO A N 1
ATOM 579 C CA . PRO A 1 83 ? 3.043 -11.487 14.405 1.00 76.31 83 PRO A CA 1
ATOM 580 C C . PRO A 1 83 ? 2.024 -11.908 13.340 1.00 76.31 83 PRO A C 1
ATOM 582 O O . PRO A 1 83 ? 1.267 -12.860 13.572 1.00 76.31 83 PRO A O 1
ATOM 585 N N . PRO A 1 84 ? 1.970 -11.233 12.180 1.00 81.62 84 PRO A N 1
ATOM 586 C CA . PRO A 1 84 ? 1.144 -11.708 11.084 1.00 81.62 84 PRO A CA 1
ATOM 587 C C . PRO A 1 84 ? 1.625 -13.093 10.632 1.00 81.62 84 PRO A C 1
ATOM 589 O O . PRO A 1 84 ? 2.814 -13.413 10.741 1.00 81.62 84 PRO A O 1
ATOM 592 N N . PRO A 1 85 ? 0.723 -13.938 10.109 1.00 79.38 85 PRO A N 1
ATOM 593 C CA . PRO A 1 85 ? 1.142 -15.197 9.518 1.00 79.38 85 PRO A CA 1
ATOM 594 C C . PRO A 1 85 ? 2.077 -14.910 8.339 1.00 79.38 85 PRO A C 1
ATOM 596 O O . PRO A 1 85 ? 1.802 -14.005 7.547 1.00 79.38 85 PRO A O 1
ATOM 599 N N . ASN A 1 86 ? 3.152 -15.694 8.207 1.00 73.50 86 ASN A N 1
ATOM 600 C CA . ASN A 1 86 ? 3.991 -15.651 7.014 1.00 73.50 86 ASN A CA 1
ATOM 601 C C . ASN A 1 86 ? 3.159 -16.128 5.819 1.00 73.50 86 ASN A C 1
ATOM 603 O O . ASN A 1 86 ? 2.663 -17.259 5.805 1.00 73.50 86 ASN A O 1
ATOM 607 N N . LYS A 1 87 ? 2.997 -15.249 4.836 1.00 79.62 87 LYS A N 1
ATOM 608 C CA . LYS A 1 87 ? 2.326 -15.544 3.580 1.00 79.62 87 LYS A CA 1
ATOM 609 C C . LYS A 1 87 ? 3.422 -15.554 2.514 1.00 79.62 87 LYS A C 1
ATOM 611 O O . LYS A 1 87 ? 4.155 -14.593 2.366 1.00 79.62 87 LYS A O 1
ATOM 616 N N . ASN A 1 88 ? 3.578 -16.674 1.815 1.00 75.88 88 ASN A N 1
ATOM 617 C CA . ASN A 1 88 ? 4.545 -16.793 0.724 1.00 75.88 88 ASN A CA 1
ATOM 618 C C . ASN A 1 88 ? 3.822 -16.509 -0.593 1.00 75.88 88 ASN A C 1
ATOM 620 O O . ASN A 1 88 ? 3.441 -17.449 -1.299 1.00 75.88 88 ASN A O 1
ATOM 624 N N . SER A 1 89 ? 3.563 -15.235 -0.898 1.00 82.75 89 SER A N 1
ATOM 625 C CA . SER A 1 89 ? 2.952 -14.891 -2.182 1.00 82.75 89 SER A CA 1
ATOM 626 C C . SER A 1 89 ? 3.842 -15.311 -3.354 1.00 82.75 89 SER A C 1
ATOM 628 O O . SER A 1 89 ? 5.067 -15.181 -3.282 1.00 82.75 89 SER A O 1
ATOM 630 N N . PRO A 1 90 ? 3.255 -15.813 -4.456 1.00 84.94 90 PRO A N 1
ATOM 631 C CA . PRO A 1 90 ? 4.026 -16.099 -5.656 1.00 84.94 90 PRO A CA 1
ATOM 632 C C . PRO A 1 90 ? 4.613 -14.797 -6.223 1.00 84.94 90 PRO A C 1
ATOM 634 O O . PRO A 1 90 ? 3.967 -13.755 -6.121 1.00 84.94 90 PRO A O 1
ATOM 637 N N . PRO A 1 91 ? 5.797 -14.836 -6.852 1.00 85.31 91 PRO A N 1
ATOM 638 C CA . PRO A 1 91 ? 6.390 -13.648 -7.453 1.00 85.31 91 PRO A CA 1
ATOM 639 C C . PRO A 1 91 ? 5.507 -13.092 -8.578 1.00 85.31 91 PRO A C 1
ATOM 641 O O . PRO A 1 91 ? 4.920 -13.843 -9.364 1.00 85.31 91 PRO A O 1
ATOM 644 N N . THR A 1 92 ? 5.454 -11.765 -8.689 1.00 90.25 92 THR A N 1
ATOM 645 C CA . THR A 1 92 ? 4.768 -11.082 -9.791 1.00 90.25 92 THR A CA 1
ATOM 646 C C . THR A 1 92 ? 5.693 -11.012 -11.004 1.00 90.25 92 THR A C 1
ATOM 648 O O . THR A 1 92 ? 6.808 -10.500 -10.934 1.00 90.25 92 THR A O 1
ATOM 651 N N . THR A 1 93 ? 5.230 -11.483 -12.164 1.00 92.56 93 THR A N 1
ATOM 652 C CA . THR A 1 93 ? 6.002 -11.343 -13.409 1.00 92.56 93 THR A CA 1
ATOM 653 C C . THR A 1 93 ? 5.865 -9.926 -13.952 1.00 92.56 93 THR A C 1
ATOM 655 O O . THR A 1 93 ? 4.813 -9.558 -14.481 1.00 92.56 93 THR A O 1
ATOM 658 N N . CYS A 1 94 ? 6.934 -9.137 -13.852 1.00 92.06 94 CYS A N 1
ATOM 659 C CA . CYS A 1 94 ? 6.921 -7.770 -14.356 1.00 92.06 94 CYS A CA 1
ATOM 660 C C . CYS A 1 94 ? 6.779 -7.709 -15.884 1.00 92.06 94 CYS A C 1
ATOM 662 O O . CYS A 1 94 ? 7.376 -8.503 -16.612 1.00 92.06 94 CYS A O 1
ATOM 664 N N . GLN A 1 95 ? 6.005 -6.734 -16.359 1.00 92.12 95 GLN A N 1
ATOM 665 C CA . GLN A 1 95 ? 5.879 -6.398 -17.776 1.00 92.12 95 GLN A CA 1
ATOM 666 C C . GLN A 1 95 ? 6.740 -5.173 -18.121 1.00 92.12 95 GLN A C 1
ATOM 668 O O . GLN A 1 95 ? 6.963 -4.321 -17.261 1.00 92.12 95 GLN A O 1
ATOM 673 N N . PRO A 1 96 ? 7.230 -5.033 -19.361 1.00 92.81 96 PRO A N 1
ATOM 674 C CA . PRO A 1 96 ? 7.854 -3.788 -19.789 1.00 92.81 96 PRO A CA 1
ATOM 675 C C . PRO A 1 96 ? 6.810 -2.665 -19.851 1.00 92.81 96 PRO A C 1
ATOM 677 O O . PRO A 1 96 ? 5.707 -2.865 -20.364 1.00 92.81 96 PRO A O 1
ATOM 680 N N . TRP A 1 97 ? 7.173 -1.478 -19.371 1.00 93.12 97 TRP A N 1
ATOM 681 C CA . TRP A 1 97 ? 6.370 -0.268 -19.515 1.00 93.12 97 TRP A CA 1
ATOM 682 C C . TRP A 1 97 ? 7.021 0.684 -20.521 1.00 93.12 97 TRP A C 1
ATOM 684 O O . TRP A 1 97 ? 8.229 0.904 -20.502 1.00 93.12 97 TRP A O 1
ATOM 694 N N . ASP A 1 98 ? 6.219 1.273 -21.406 1.00 89.25 98 ASP A N 1
ATOM 695 C CA . ASP A 1 98 ? 6.683 2.177 -22.472 1.00 89.25 98 ASP A CA 1
ATOM 696 C C . ASP A 1 98 ? 7.094 3.577 -21.971 1.00 89.25 98 ASP A C 1
ATOM 698 O O . ASP A 1 98 ? 7.538 4.426 -22.748 1.00 89.25 98 ASP A O 1
ATOM 702 N N . GLY A 1 99 ? 6.937 3.830 -20.669 1.00 89.25 99 GLY A N 1
ATOM 703 C CA . GLY A 1 99 ? 7.258 5.099 -20.027 1.00 89.25 99 GLY A CA 1
ATOM 704 C C . GLY A 1 99 ? 6.188 6.184 -20.172 1.00 89.25 99 GLY A C 1
ATOM 705 O O . GLY A 1 99 ? 6.425 7.304 -19.718 1.00 89.25 99 GLY A O 1
ATOM 706 N N . GLN A 1 100 ? 5.051 5.901 -20.820 1.00 88.50 100 GLN A N 1
ATOM 707 C CA . GLN A 1 100 ? 4.055 6.915 -21.189 1.00 88.50 100 GLN A CA 1
ATOM 708 C C . GLN A 1 100 ? 2.607 6.479 -20.943 1.00 88.50 100 GLN A C 1
ATOM 710 O O . GLN A 1 100 ? 1.767 7.309 -20.585 1.00 88.50 100 GLN A O 1
ATOM 715 N N . ASN A 1 101 ? 2.285 5.197 -21.112 1.00 90.50 101 ASN A N 1
ATOM 716 C CA . ASN A 1 101 ? 0.930 4.690 -20.970 1.00 90.50 101 ASN A CA 1
ATOM 717 C C . ASN A 1 101 ? 0.568 4.489 -19.494 1.00 90.50 101 ASN A C 1
ATOM 719 O O . ASN A 1 101 ? 0.752 3.415 -18.924 1.00 90.50 101 ASN A O 1
ATOM 723 N N . TYR A 1 102 ? 0.028 5.529 -18.865 1.00 90.25 102 TYR A N 1
ATOM 724 C CA . TYR A 1 102 ? -0.490 5.446 -17.498 1.00 90.25 102 TYR A CA 1
ATOM 725 C C . TYR A 1 102 ? -1.821 4.686 -17.400 1.00 90.25 102 TYR A C 1
ATOM 727 O O . TYR A 1 102 ? -2.186 4.234 -16.321 1.00 90.25 102 TYR A O 1
ATOM 735 N N . ASP A 1 103 ? -2.533 4.476 -18.507 1.00 89.94 103 ASP A N 1
ATOM 736 C CA . ASP A 1 103 ? -3.763 3.675 -18.533 1.00 89.94 103 ASP A CA 1
ATOM 737 C C . ASP A 1 103 ? -3.485 2.171 -18.733 1.00 89.94 103 ASP A C 1
ATOM 739 O O . ASP A 1 103 ? -4.398 1.379 -18.959 1.00 89.94 103 ASP A O 1
ATOM 743 N N . PHE A 1 104 ? -2.218 1.762 -18.603 1.00 91.50 104 PHE A N 1
ATOM 744 C CA . PHE A 1 104 ? -1.792 0.368 -18.616 1.00 91.50 104 PHE A CA 1
ATOM 745 C C . PHE A 1 104 ? -2.400 -0.412 -17.441 1.00 91.50 104 PHE A C 1
ATOM 747 O O . PHE A 1 104 ? -2.284 0.001 -16.284 1.00 91.50 104 PHE A O 1
ATOM 754 N N . GLN A 1 105 ? -3.013 -1.561 -17.735 1.00 93.12 105 GLN A N 1
ATOM 755 C CA . GLN A 1 105 ? -3.581 -2.470 -16.738 1.00 93.12 105 GLN A CA 1
ATOM 756 C C . GLN A 1 105 ? -2.463 -3.207 -15.993 1.00 93.12 105 GLN A C 1
ATOM 758 O O . GLN A 1 105 ? -1.743 -4.001 -16.592 1.00 93.12 105 GLN A O 1
ATOM 763 N N . ILE A 1 106 ? -2.324 -2.958 -14.690 1.00 94.25 106 ILE A N 1
ATOM 764 C CA . ILE A 1 106 ? -1.263 -3.565 -13.865 1.00 94.25 106 ILE A CA 1
ATOM 765 C C . ILE A 1 106 ? -1.756 -4.754 -13.031 1.00 94.25 106 ILE A C 1
ATOM 767 O O . ILE A 1 106 ? -0.953 -5.575 -12.602 1.00 94.25 106 ILE A O 1
ATOM 771 N N . SER A 1 107 ? -3.069 -4.867 -12.839 1.00 94.56 107 SER A N 1
ATOM 772 C CA . SER A 1 107 ? -3.772 -5.966 -12.160 1.00 94.56 107 SER A CA 1
ATOM 773 C C . SER A 1 107 ? -5.252 -5.954 -12.585 1.00 94.56 107 SER A C 1
ATOM 775 O O . SER A 1 107 ? -5.668 -4.965 -13.182 1.00 94.56 107 SER A O 1
ATOM 777 N N . PRO A 1 108 ? -6.072 -6.997 -12.356 1.00 93.94 108 PRO A N 1
ATOM 778 C CA . PRO A 1 108 ? -7.453 -7.074 -12.862 1.00 93.94 108 PRO A CA 1
ATOM 779 C C . PRO A 1 108 ? -8.346 -5.834 -12.658 1.00 93.94 108 PRO A C 1
ATOM 781 O O . PRO A 1 108 ? -9.139 -5.501 -13.538 1.00 93.94 108 PRO A O 1
ATOM 784 N N . ASN A 1 109 ? -8.221 -5.137 -11.529 1.00 92.50 109 ASN A N 1
ATOM 785 C CA . ASN A 1 109 ? -9.070 -4.013 -11.130 1.00 92.50 109 ASN A CA 1
ATOM 786 C C . ASN A 1 109 ? -8.354 -2.657 -11.143 1.00 92.50 109 ASN A C 1
ATOM 788 O O . ASN A 1 109 ? -9.019 -1.634 -10.912 1.00 92.50 109 ASN A O 1
ATOM 792 N N . PHE A 1 110 ? -7.042 -2.625 -11.417 1.00 92.56 110 PHE A N 1
ATOM 793 C CA . PHE A 1 110 ? -6.239 -1.407 -11.360 1.00 92.56 110 PHE A CA 1
ATOM 794 C C . PHE A 1 110 ? -5.360 -1.160 -12.592 1.00 92.56 110 PHE A C 1
ATOM 796 O O . PHE A 1 110 ? -4.723 -2.053 -13.153 1.00 92.56 110 PHE A O 1
ATOM 803 N N . ILE A 1 111 ? -5.270 0.121 -12.946 1.00 93.06 111 ILE A N 1
ATOM 804 C CA . ILE A 1 111 ? -4.341 0.666 -13.939 1.00 93.06 111 ILE A CA 1
ATOM 805 C C . ILE A 1 111 ? -3.241 1.480 -13.245 1.00 93.06 111 ILE A C 1
ATOM 807 O O . ILE A 1 111 ? -3.454 1.998 -12.145 1.00 93.06 111 ILE A O 1
ATOM 811 N N . LEU A 1 112 ? -2.087 1.645 -13.898 1.00 93.69 112 LEU A N 1
ATOM 812 C CA . LEU A 1 112 ? -0.923 2.361 -13.350 1.00 93.69 112 LEU A CA 1
ATOM 813 C C . LEU A 1 112 ? -1.263 3.779 -12.863 1.00 93.69 112 LEU A C 1
ATOM 815 O O . LEU A 1 112 ? -0.778 4.239 -11.826 1.00 93.69 112 LEU A O 1
ATOM 819 N N . ARG A 1 113 ? -2.141 4.470 -13.589 1.00 91.44 113 ARG A N 1
ATOM 820 C CA . ARG A 1 113 ? -2.651 5.805 -13.276 1.00 91.44 113 ARG A CA 1
ATOM 821 C C . ARG A 1 113 ? -3.162 5.914 -11.836 1.00 91.44 113 ARG A C 1
ATOM 823 O O . ARG A 1 113 ? -2.956 6.943 -11.195 1.00 91.44 113 ARG A O 1
ATOM 830 N N . TYR A 1 114 ? -3.784 4.861 -11.302 1.00 90.44 114 TYR A N 1
ATOM 831 C CA . TYR A 1 114 ? -4.369 4.885 -9.961 1.00 90.44 114 TYR A CA 1
ATOM 832 C C . TYR A 1 114 ? -3.340 5.001 -8.833 1.00 90.44 114 TYR A C 1
ATOM 834 O O . TYR A 1 114 ? -3.711 5.423 -7.745 1.00 90.44 114 TYR A O 1
ATOM 842 N N . PHE A 1 115 ? -2.073 4.688 -9.100 1.00 93.25 115 PHE A N 1
ATOM 843 C CA . PHE A 1 115 ? -0.961 4.757 -8.145 1.00 93.25 115 PHE A CA 1
ATOM 844 C C . PHE A 1 115 ? -0.017 5.937 -8.410 1.00 93.25 115 PHE A C 1
ATOM 846 O O . PHE A 1 115 ? 0.949 6.148 -7.681 1.00 93.25 115 PHE A O 1
ATOM 853 N N . THR A 1 116 ? -0.257 6.674 -9.494 1.00 91.31 116 THR A N 1
ATOM 854 C CA . THR A 1 116 ? 0.676 7.669 -10.024 1.00 91.31 116 THR A CA 1
ATOM 855 C C . THR A 1 116 ? -0.050 8.990 -10.225 1.00 91.31 116 THR A C 1
ATOM 857 O O . THR A 1 116 ? -0.350 9.672 -9.258 1.00 91.31 116 THR A O 1
ATOM 860 N N . ILE A 1 117 ? -0.399 9.348 -11.455 1.00 83.75 117 ILE A N 1
ATOM 861 C CA . ILE A 1 117 ? -0.904 10.671 -11.830 1.00 83.75 117 ILE A CA 1
ATOM 862 C C . ILE A 1 117 ? -2.384 10.907 -11.487 1.00 83.75 117 ILE A C 1
ATOM 864 O O . ILE A 1 117 ? -2.952 11.919 -11.893 1.00 83.75 117 ILE A O 1
ATOM 868 N N . GLY A 1 118 ? -3.016 9.999 -10.741 1.00 77.31 118 GLY A N 1
ATOM 869 C CA . GLY A 1 118 ? -4.374 10.182 -10.237 1.00 77.31 118 GLY A CA 1
ATOM 870 C C . GLY A 1 118 ? -5.417 10.233 -11.355 1.00 77.31 118 GLY A C 1
ATOM 871 O O . GLY A 1 118 ? -5.310 9.530 -12.352 1.00 77.31 118 GLY A O 1
ATOM 872 N N . PHE A 1 119 ? -6.474 11.024 -11.189 1.00 67.31 119 PHE A N 1
ATOM 873 C CA . PHE A 1 119 ? -7.666 10.960 -12.044 1.00 67.31 119 PHE A CA 1
ATOM 874 C C . PHE A 1 119 ? -7.373 11.159 -13.539 1.00 67.31 119 PHE A C 1
ATOM 876 O O . PHE A 1 119 ? -6.660 12.070 -13.958 1.00 67.31 119 PHE A O 1
ATOM 883 N N . GLY A 1 120 ? -7.955 10.286 -14.365 1.00 57.19 120 GLY A N 1
ATOM 884 C CA . GLY A 1 120 ? -7.910 10.406 -15.819 1.00 57.19 120 GLY A CA 1
ATOM 885 C C . GLY A 1 120 ? -9.050 11.290 -16.307 1.00 57.19 120 GLY A C 1
ATOM 886 O O . GLY A 1 120 ? -10.209 11.006 -16.026 1.00 57.19 120 GLY A O 1
ATOM 887 N N . THR A 1 121 ? -8.744 12.339 -17.067 1.00 50.34 121 THR A N 1
ATOM 888 C CA . THR A 1 121 ? -9.749 13.295 -17.571 1.00 50.34 121 THR A CA 1
ATOM 889 C C . THR A 1 121 ? -10.580 12.758 -18.740 1.00 50.34 121 THR A C 1
ATOM 891 O O . THR A 1 121 ? -11.573 13.372 -19.115 1.00 50.34 121 THR A O 1
ATOM 894 N N . ASN A 1 122 ? -10.189 11.621 -19.327 1.00 51.09 122 ASN A N 1
ATOM 895 C CA . ASN A 1 122 ? -10.690 11.192 -20.639 1.00 51.09 122 ASN A CA 1
ATOM 896 C C . ASN A 1 122 ? -11.583 9.942 -20.583 1.00 51.09 122 ASN A C 1
ATOM 898 O O . ASN A 1 122 ? -12.160 9.570 -21.602 1.00 51.09 122 ASN A O 1
ATOM 902 N N . ASN A 1 123 ? -11.712 9.296 -19.417 1.00 52.38 123 ASN A N 1
ATOM 903 C CA . ASN A 1 123 ? -12.626 8.174 -19.227 1.00 52.38 123 ASN A CA 1
ATOM 904 C C . ASN A 1 123 ? -13.544 8.433 -18.017 1.00 52.38 123 ASN A C 1
ATOM 906 O O . ASN A 1 123 ? -13.069 8.380 -16.879 1.00 52.38 123 ASN A O 1
ATOM 910 N N . PRO A 1 124 ? -14.852 8.675 -18.225 1.00 53.44 124 PRO A N 1
ATOM 911 C CA . PRO A 1 124 ? -15.786 8.960 -17.139 1.00 53.44 124 PRO A CA 1
ATOM 912 C C . PRO A 1 124 ? -15.925 7.803 -16.137 1.00 53.44 124 PRO A C 1
ATOM 914 O O . PRO A 1 124 ? -16.243 8.062 -14.980 1.00 53.44 124 PRO A O 1
ATOM 917 N N . SER A 1 125 ? -15.615 6.553 -16.514 1.00 52.28 125 SER A N 1
ATOM 918 C CA . SER A 1 125 ? -15.578 5.432 -15.558 1.00 52.28 125 SER A CA 1
ATOM 919 C C . SER A 1 125 ? -14.374 5.487 -14.607 1.00 52.28 125 SER A C 1
ATOM 921 O O . SER A 1 125 ? -14.401 4.873 -13.544 1.00 52.28 125 SER A O 1
ATOM 923 N N . ASN A 1 126 ? -13.321 6.225 -14.975 1.00 51.78 126 ASN A N 1
ATOM 924 C CA . ASN A 1 126 ? -12.082 6.379 -14.205 1.00 51.78 126 ASN A CA 1
ATOM 925 C C . ASN A 1 126 ? -11.993 7.734 -13.489 1.00 51.78 126 ASN A C 1
ATOM 927 O O . ASN A 1 126 ? -11.092 7.933 -12.679 1.00 51.78 126 ASN A O 1
ATOM 931 N N . ALA A 1 127 ? -12.932 8.651 -13.736 1.00 49.31 127 ALA A N 1
ATOM 932 C CA . ALA A 1 127 ? -12.940 10.001 -13.171 1.00 49.31 127 ALA A CA 1
ATOM 933 C C . ALA A 1 127 ? -13.050 10.039 -11.631 1.00 49.31 127 ALA A C 1
ATOM 935 O O . ALA A 1 127 ? -12.844 11.087 -11.029 1.00 49.31 127 ALA A O 1
ATOM 936 N N . GLN A 1 128 ? -13.353 8.904 -10.990 1.00 54.81 128 GLN A N 1
ATOM 937 C CA . GLN A 1 128 ? -13.480 8.766 -9.534 1.00 54.81 128 GLN A CA 1
ATOM 938 C C . GLN A 1 128 ? -12.490 7.763 -8.918 1.00 54.81 128 GLN A C 1
ATOM 940 O O . GLN A 1 128 ? -12.499 7.569 -7.704 1.00 54.81 128 GLN A O 1
ATOM 945 N N . ARG A 1 129 ? -11.611 7.143 -9.719 1.00 63.78 129 ARG A N 1
ATOM 946 C CA . ARG A 1 129 ? -10.609 6.173 -9.248 1.00 63.78 129 ARG A CA 1
ATOM 947 C C . ARG A 1 129 ? -9.215 6.738 -9.524 1.00 63.78 129 ARG A C 1
ATOM 949 O O . ARG A 1 129 ? -8.871 7.008 -10.671 1.00 63.78 129 ARG A O 1
ATOM 956 N N . GLY A 1 130 ? -8.435 6.974 -8.473 1.00 68.31 130 GLY A N 1
ATOM 957 C CA . GLY A 1 130 ? -7.110 7.575 -8.600 1.00 68.31 130 GLY A CA 1
ATOM 958 C C . GLY A 1 130 ? -6.487 7.967 -7.266 1.00 68.31 130 GLY A C 1
ATOM 959 O O . GLY A 1 130 ? -7.211 8.306 -6.328 1.00 68.31 130 GLY A O 1
ATOM 960 N N . CYS A 1 131 ? -5.152 7.928 -7.231 1.00 77.00 131 CYS A N 1
ATOM 961 C CA . CYS A 1 131 ? -4.319 8.487 -6.173 1.00 77.00 131 CYS A CA 1
ATOM 962 C C . CYS A 1 131 ? -4.719 9.943 -5.908 1.00 77.00 131 CYS A C 1
ATOM 964 O O . CYS A 1 131 ? -4.842 10.731 -6.850 1.00 77.00 131 CYS A O 1
ATOM 966 N N . MET A 1 132 ? -4.924 10.297 -4.641 1.00 74.00 132 MET A N 1
ATOM 967 C CA . MET A 1 132 ? -5.248 11.670 -4.240 1.00 74.00 132 MET A CA 1
ATOM 968 C C . MET A 1 132 ? -4.077 12.623 -4.280 1.00 74.00 132 MET A C 1
ATOM 970 O O . MET A 1 132 ? -4.274 13.818 -4.495 1.00 74.00 132 MET A O 1
ATOM 974 N N . PHE A 1 133 ? -2.887 12.081 -4.072 1.00 76.69 133 PHE A N 1
ATOM 975 C CA . PHE A 1 133 ? -1.631 12.803 -4.088 1.00 76.69 133 PHE A CA 1
ATOM 976 C C . PHE A 1 133 ? -0.856 12.305 -5.299 1.00 76.69 133 PHE A C 1
ATOM 978 O O . PHE A 1 133 ? -0.065 11.362 -5.198 1.00 76.69 133 PHE A O 1
ATOM 985 N N . PRO A 1 134 ? -1.200 12.827 -6.491 1.00 81.25 134 PRO A N 1
ATOM 986 C CA . PRO A 1 134 ? -0.685 12.282 -7.719 1.00 81.25 134 PRO A CA 1
ATOM 987 C C . PRO A 1 134 ? 0.783 12.642 -7.896 1.00 81.25 134 PRO A C 1
ATOM 989 O O . PRO A 1 134 ? 1.175 13.799 -7.776 1.00 81.25 134 PRO A O 1
ATOM 992 N N . ASN A 1 135 ? 1.573 11.651 -8.281 1.00 84.19 135 ASN A N 1
ATOM 993 C CA . ASN A 1 135 ? 2.973 11.820 -8.628 1.00 84.19 135 ASN A CA 1
ATOM 994 C C . ASN A 1 135 ? 3.260 11.090 -9.940 1.00 84.19 135 ASN A C 1
ATOM 996 O O . ASN A 1 135 ? 2.755 9.995 -10.198 1.00 84.19 135 ASN A O 1
ATOM 1000 N N . GLN A 1 136 ? 4.071 11.705 -10.797 1.00 88.25 136 GLN A N 1
ATOM 1001 C CA . GLN A 1 136 ? 4.544 11.040 -12.010 1.00 88.25 136 GLN A CA 1
ATOM 1002 C C . GLN A 1 136 ? 5.516 9.921 -11.650 1.00 88.25 136 GLN A C 1
ATOM 1004 O O . GLN A 1 136 ? 6.282 10.043 -10.696 1.00 88.25 136 GLN A O 1
ATOM 1009 N N . LEU A 1 137 ? 5.529 8.857 -12.447 1.00 90.50 137 LEU A N 1
ATOM 1010 C CA . LEU A 1 137 ? 6.535 7.818 -12.311 1.00 90.50 137 LEU A CA 1
ATOM 1011 C C . LEU A 1 137 ? 7.830 8.297 -12.979 1.00 90.50 137 LEU A C 1
ATOM 1013 O O . LEU A 1 137 ? 7.905 8.387 -14.206 1.00 90.50 137 LEU A O 1
ATOM 1017 N N . THR A 1 138 ? 8.832 8.641 -12.173 1.00 89.19 138 THR A N 1
ATOM 1018 C CA . THR A 1 138 ? 10.142 9.140 -12.630 1.00 89.19 138 THR A CA 1
ATOM 1019 C C . THR A 1 138 ? 11.270 8.196 -12.230 1.00 89.19 138 THR A C 1
ATOM 1021 O O . THR A 1 138 ? 11.070 7.279 -11.436 1.00 89.19 138 THR A O 1
ATOM 1024 N N . ASP A 1 139 ? 12.465 8.409 -12.770 1.00 90.06 139 ASP A N 1
ATOM 1025 C CA . ASP A 1 139 ? 13.663 7.787 -12.210 1.00 90.06 139 ASP A CA 1
ATOM 1026 C C . ASP A 1 139 ? 14.014 8.513 -10.900 1.00 90.06 139 ASP A C 1
ATOM 1028 O O . ASP A 1 139 ? 13.803 9.725 -10.784 1.00 90.06 139 ASP A O 1
ATOM 1032 N N . VAL A 1 140 ? 14.511 7.775 -9.911 1.00 86.25 140 VAL A N 1
ATOM 1033 C CA . VAL A 1 140 ? 15.056 8.306 -8.652 1.00 86.25 140 VAL A CA 1
ATOM 1034 C C . VAL A 1 140 ? 16.377 7.601 -8.353 1.00 86.25 140 VAL A C 1
ATOM 1036 O O . VAL A 1 140 ? 16.684 6.563 -8.940 1.00 86.25 140 VAL A O 1
ATOM 1039 N N . GLU A 1 141 ? 17.189 8.161 -7.462 1.00 82.19 141 GLU A N 1
ATOM 1040 C CA . GLU A 1 141 ? 18.470 7.550 -7.100 1.00 82.19 141 GLU A CA 1
ATOM 1041 C C . GLU A 1 141 ? 18.269 6.101 -6.615 1.00 82.19 141 GLU A C 1
ATOM 1043 O O . GLU A 1 141 ? 17.502 5.841 -5.689 1.00 82.19 141 GLU A O 1
ATOM 1048 N N . GLY A 1 142 ? 18.923 5.151 -7.292 1.00 85.69 142 GLY A N 1
ATOM 1049 C CA . GLY A 1 142 ? 18.839 3.716 -6.999 1.00 85.69 142 GLY A CA 1
ATOM 1050 C C . GLY A 1 142 ? 17.642 2.967 -7.603 1.00 85.69 142 GLY A C 1
ATOM 1051 O O . GLY A 1 142 ? 17.665 1.739 -7.596 1.00 85.69 142 GLY A O 1
ATOM 1052 N N . PHE A 1 143 ? 16.634 3.654 -8.160 1.00 89.62 143 PHE A N 1
ATOM 1053 C CA . PHE A 1 143 ? 15.429 3.011 -8.704 1.00 89.62 143 PHE A CA 1
ATOM 1054 C C . PHE A 1 143 ? 14.966 3.674 -10.009 1.00 89.62 143 PHE A C 1
ATOM 1056 O O . PHE A 1 143 ? 14.461 4.799 -10.015 1.00 89.62 143 PHE A O 1
ATOM 1063 N N . ASP A 1 144 ? 15.092 2.952 -11.123 1.00 93.94 144 ASP A N 1
ATOM 1064 C CA . ASP A 1 144 ? 14.568 3.401 -12.415 1.00 93.94 144 ASP A CA 1
ATOM 1065 C C . ASP A 1 144 ? 13.040 3.227 -12.520 1.00 93.94 144 ASP A C 1
ATOM 1067 O O . ASP A 1 144 ? 12.402 2.494 -11.754 1.00 93.94 144 ASP A O 1
ATOM 1071 N N . LYS A 1 145 ? 12.422 3.909 -13.489 1.00 94.31 145 LYS A N 1
ATOM 1072 C CA . LYS A 1 145 ? 10.973 3.842 -13.740 1.00 94.31 145 LYS A CA 1
ATOM 1073 C C . LYS A 1 145 ? 10.472 2.420 -13.941 1.00 94.31 145 LYS A C 1
ATOM 1075 O O . LYS A 1 145 ? 9.365 2.116 -13.507 1.00 94.31 145 LYS A O 1
ATOM 1080 N N . GLN A 1 146 ? 11.250 1.568 -14.606 1.00 95.75 146 GLN A N 1
ATOM 1081 C CA . GLN A 1 146 ? 10.845 0.195 -14.895 1.00 95.75 146 GLN A CA 1
ATOM 1082 C C . GLN A 1 146 ? 10.769 -0.632 -13.608 1.00 95.75 146 GLN A C 1
ATOM 1084 O O . GLN A 1 146 ? 9.785 -1.330 -13.389 1.00 95.75 146 GLN A O 1
ATOM 1089 N N . THR A 1 147 ? 11.753 -0.505 -12.723 1.00 95.31 147 THR A N 1
ATOM 1090 C CA . THR A 1 147 ? 11.781 -1.159 -11.410 1.00 95.31 147 THR A CA 1
ATOM 1091 C C . THR A 1 147 ? 10.607 -0.697 -10.558 1.00 95.31 147 THR A C 1
ATOM 1093 O O . THR A 1 147 ? 9.847 -1.512 -10.038 1.00 95.31 147 THR A O 1
ATOM 1096 N N . ARG A 1 148 ? 10.391 0.618 -10.476 1.00 95.38 148 ARG A N 1
ATOM 1097 C CA . ARG A 1 148 ? 9.275 1.197 -9.716 1.00 95.38 148 ARG A CA 1
ATOM 1098 C C . ARG A 1 148 ? 7.919 0.775 -10.291 1.00 95.38 148 ARG A C 1
ATOM 1100 O O . ARG A 1 148 ? 7.001 0.475 -9.536 1.00 95.38 148 ARG A O 1
ATOM 1107 N N . PHE A 1 149 ? 7.800 0.683 -11.617 1.00 97.25 149 PHE A N 1
ATOM 1108 C CA . PHE A 1 149 ? 6.630 0.121 -12.294 1.00 97.25 149 PHE A CA 1
ATOM 1109 C C . PHE A 1 149 ? 6.387 -1.343 -11.892 1.00 97.25 149 PHE A C 1
ATOM 1111 O O . PHE A 1 149 ? 5.269 -1.689 -11.512 1.00 97.25 149 PHE A O 1
ATOM 1118 N N . CYS A 1 150 ? 7.423 -2.190 -11.917 1.00 97.06 150 CYS A N 1
ATOM 1119 C CA . CYS A 1 150 ? 7.331 -3.589 -11.488 1.00 97.06 150 CYS A CA 1
ATOM 1120 C C . CYS A 1 150 ? 6.876 -3.724 -10.029 1.00 97.06 150 CYS A C 1
ATOM 1122 O O . CYS A 1 150 ? 6.081 -4.609 -9.703 1.00 97.06 150 CYS A O 1
ATOM 1124 N N . ASN A 1 151 ? 7.372 -2.850 -9.155 1.00 97.12 151 ASN A N 1
ATOM 1125 C CA . ASN A 1 151 ? 6.998 -2.838 -7.746 1.00 97.12 151 ASN A CA 1
ATOM 1126 C C . ASN A 1 151 ? 5.528 -2.445 -7.570 1.00 97.12 151 ASN A C 1
ATOM 1128 O O . ASN A 1 151 ? 4.797 -3.145 -6.873 1.00 97.12 151 ASN A O 1
ATOM 1132 N N . LEU A 1 152 ? 5.053 -1.428 -8.299 1.00 97.38 152 LEU A N 1
ATOM 1133 C CA . LEU A 1 152 ? 3.639 -1.042 -8.294 1.00 97.38 152 LEU A CA 1
ATOM 1134 C C . LEU A 1 152 ? 2.726 -2.156 -8.825 1.00 97.38 152 LEU A C 1
ATOM 1136 O O . LEU A 1 152 ? 1.638 -2.354 -8.285 1.00 97.38 152 LEU A O 1
ATOM 1140 N N . MET A 1 153 ? 3.154 -2.908 -9.849 1.00 97.31 153 MET A N 1
ATOM 1141 C CA . MET A 1 153 ? 2.417 -4.091 -10.313 1.00 97.31 153 MET A CA 1
ATOM 1142 C C . MET A 1 153 ? 2.257 -5.123 -9.191 1.00 97.31 153 MET A C 1
ATOM 1144 O O . MET A 1 153 ? 1.149 -5.601 -8.945 1.00 97.31 153 MET A O 1
ATOM 1148 N N . ALA A 1 154 ? 3.345 -5.435 -8.485 1.00 97.50 154 ALA A N 1
ATOM 1149 C CA . ALA A 1 154 ? 3.327 -6.416 -7.406 1.00 97.50 154 ALA A CA 1
ATOM 1150 C C . ALA A 1 154 ? 2.503 -5.944 -6.203 1.00 97.50 154 ALA A C 1
ATOM 1152 O O . ALA A 1 154 ? 1.651 -6.684 -5.714 1.00 97.50 154 ALA A O 1
ATOM 1153 N N . LEU A 1 155 ? 2.683 -4.691 -5.780 1.00 97.81 155 LEU A N 1
ATOM 1154 C CA . LEU A 1 155 ? 1.866 -4.055 -4.749 1.00 97.81 155 LEU A CA 1
ATOM 1155 C C . LEU A 1 155 ? 0.379 -4.130 -5.110 1.00 97.81 155 LEU A C 1
ATOM 1157 O O . LEU A 1 155 ? -0.454 -4.526 -4.294 1.00 97.81 155 LEU A O 1
ATOM 1161 N N . SER A 1 156 ? 0.036 -3.808 -6.358 1.00 97.00 156 SER A N 1
ATOM 1162 C CA . SER A 1 156 ? -1.344 -3.872 -6.819 1.00 97.00 156 SER A CA 1
ATOM 1163 C C . SER A 1 156 ? -1.909 -5.292 -6.727 1.00 97.00 156 SER A C 1
ATOM 1165 O O . SER A 1 156 ? -2.991 -5.476 -6.172 1.00 97.00 156 SER A O 1
ATOM 1167 N N . GLN A 1 157 ? -1.167 -6.293 -7.204 1.00 96.75 157 GLN A N 1
ATOM 1168 C CA . GLN A 1 157 ? -1.597 -7.690 -7.228 1.00 96.75 157 GLN A CA 1
ATOM 1169 C C . GLN A 1 157 ? -1.723 -8.317 -5.829 1.00 96.75 157 GLN A C 1
ATOM 1171 O O . GLN A 1 157 ? -2.665 -9.070 -5.582 1.00 96.75 157 GLN A O 1
ATOM 1176 N N . HIS A 1 158 ? -0.783 -8.038 -4.925 1.00 96.56 158 HIS A N 1
ATOM 1177 C CA . HIS A 1 158 ? -0.682 -8.738 -3.640 1.00 96.56 158 HIS A CA 1
ATOM 1178 C C . HIS A 1 158 ? -1.333 -7.997 -2.471 1.00 96.56 158 HIS A C 1
ATOM 1180 O O . HIS A 1 158 ? -1.725 -8.635 -1.494 1.00 96.56 158 HIS A O 1
ATOM 1186 N N . VAL A 1 159 ? -1.509 -6.678 -2.586 1.00 97.06 159 VAL A N 1
ATOM 1187 C CA . VAL A 1 159 ? -2.113 -5.842 -1.540 1.00 97.06 159 VAL A CA 1
ATOM 1188 C C . VAL A 1 159 ? -3.440 -5.256 -2.004 1.00 97.06 159 VAL A C 1
ATOM 1190 O O . VAL A 1 159 ? -4.470 -5.475 -1.366 1.00 97.06 159 VAL A O 1
ATOM 1193 N N . CYS A 1 160 ? -3.455 -4.522 -3.118 1.00 96.44 160 CYS A N 1
ATOM 1194 C CA . CYS A 1 160 ? -4.642 -3.749 -3.489 1.00 96.44 160 CYS A CA 1
ATOM 1195 C C . CYS A 1 160 ? -5.790 -4.615 -4.015 1.00 96.44 160 CYS A C 1
ATOM 1197 O O . CYS A 1 160 ? -6.937 -4.341 -3.682 1.00 96.44 160 CYS A O 1
ATOM 1199 N N . GLU A 1 161 ? -5.517 -5.662 -4.794 1.00 96.00 161 GLU A N 1
ATOM 1200 C CA . GLU A 1 161 ? -6.537 -6.609 -5.264 1.00 96.00 161 GLU A CA 1
ATOM 1201 C C . GLU A 1 161 ? -7.288 -7.315 -4.120 1.00 96.00 161 GLU A C 1
ATOM 1203 O O . GLU A 1 161 ? -8.519 -7.206 -4.070 1.00 96.00 161 GLU A O 1
ATOM 1208 N N . PRO A 1 162 ? -6.621 -7.995 -3.159 1.00 96.56 162 PRO A N 1
ATOM 1209 C CA . PRO A 1 162 ? -7.334 -8.635 -2.055 1.00 96.56 162 PRO A CA 1
ATOM 1210 C C . PRO A 1 162 ? -8.039 -7.622 -1.147 1.00 96.56 162 PRO A C 1
ATOM 1212 O O . PRO A 1 162 ? -9.143 -7.901 -0.668 1.00 96.56 162 PRO A O 1
ATOM 1215 N N . LEU A 1 163 ? -7.457 -6.435 -0.941 1.00 96.50 163 LEU A N 1
ATOM 1216 C CA . LEU A 1 163 ? -8.114 -5.384 -0.169 1.00 96.50 163 LEU A CA 1
ATOM 1217 C C . LEU A 1 163 ? -9.367 -4.864 -0.882 1.00 96.50 163 LEU A C 1
ATOM 1219 O O . LEU A 1 163 ? -10.400 -4.715 -0.237 1.00 96.50 163 LEU A O 1
ATOM 1223 N N . PHE A 1 164 ? -9.320 -4.658 -2.200 1.00 95.25 164 PHE A N 1
ATOM 1224 C CA . PHE A 1 164 ? -10.457 -4.186 -2.996 1.00 95.25 164 PHE A CA 1
ATOM 1225 C C . PHE A 1 164 ? -11.578 -5.216 -3.051 1.00 95.25 164 PHE A C 1
ATOM 1227 O O . PHE A 1 164 ? -12.749 -4.864 -2.915 1.00 95.25 164 PHE A O 1
ATOM 1234 N N . ALA A 1 165 ? -11.225 -6.497 -3.185 1.00 95.94 165 ALA A N 1
ATOM 1235 C CA . ALA A 1 165 ? -12.185 -7.593 -3.146 1.00 95.94 165 ALA A CA 1
ATOM 1236 C C . ALA A 1 165 ? -12.966 -7.631 -1.821 1.00 95.94 165 ALA A C 1
ATOM 1238 O O . ALA A 1 165 ? -14.151 -7.971 -1.807 1.00 95.94 165 ALA A O 1
ATOM 1239 N N . LYS A 1 166 ? -12.321 -7.264 -0.706 1.00 97.19 166 LYS A N 1
ATOM 1240 C CA . LYS A 1 166 ? -12.950 -7.210 0.618 1.00 97.19 166 LYS A CA 1
ATOM 1241 C C . LYS A 1 166 ? -13.661 -5.882 0.896 1.00 97.19 166 LYS A C 1
ATOM 1243 O O . LYS A 1 166 ? -14.748 -5.882 1.476 1.00 97.19 166 LYS A O 1
ATOM 1248 N N . PHE A 1 167 ? -13.050 -4.770 0.507 1.00 94.69 167 PHE A N 1
ATOM 1249 C CA . PHE A 1 167 ? -13.479 -3.404 0.791 1.00 94.69 167 PHE A CA 1
ATOM 1250 C C . PHE A 1 167 ? -13.536 -2.602 -0.519 1.00 94.69 167 PHE A C 1
ATOM 1252 O O . PHE A 1 167 ? -12.642 -1.808 -0.810 1.00 94.69 167 PHE A O 1
ATOM 1259 N N . PRO A 1 168 ? -14.595 -2.763 -1.335 1.00 91.00 168 PRO A N 1
ATOM 1260 C CA . PRO A 1 168 ? -14.687 -2.124 -2.653 1.00 91.00 168 PRO A CA 1
ATOM 1261 C C . PRO A 1 168 ? -14.798 -0.590 -2.595 1.00 91.00 168 PRO A C 1
ATOM 1263 O O . PRO A 1 168 ? -14.666 0.080 -3.616 1.00 91.00 168 PRO A O 1
ATOM 1266 N N . ASN A 1 169 ? -15.030 -0.019 -1.408 1.00 86.94 169 ASN A N 1
ATOM 1267 C CA . ASN A 1 169 ? -14.978 1.419 -1.145 1.00 86.94 169 ASN A CA 1
ATOM 1268 C C . ASN A 1 169 ? -13.561 1.932 -0.810 1.00 86.94 169 ASN A C 1
ATOM 1270 O O . ASN A 1 169 ? -13.424 3.100 -0.427 1.00 86.94 169 ASN A O 1
ATOM 1274 N N . MET A 1 170 ? -12.531 1.080 -0.909 1.00 89.94 170 MET A N 1
ATOM 1275 C CA . MET A 1 170 ? -11.140 1.490 -0.734 1.00 89.94 170 MET A CA 1
ATOM 1276 C C . MET A 1 170 ? -10.713 2.502 -1.793 1.00 89.94 170 MET A C 1
ATOM 1278 O O . MET A 1 170 ? -11.185 2.516 -2.934 1.00 89.94 170 MET A O 1
ATOM 1282 N N . ARG A 1 171 ? -9.747 3.320 -1.408 1.00 86.88 171 ARG A N 1
ATOM 1283 C CA . ARG A 1 171 ? -9.159 4.363 -2.220 1.00 86.88 171 ARG A CA 1
ATOM 1284 C C . ARG A 1 171 ? -7.688 4.498 -1.870 1.00 86.88 171 ARG A C 1
ATOM 1286 O O . ARG A 1 171 ? -7.333 4.585 -0.699 1.00 86.88 171 ARG A O 1
ATOM 1293 N N . ILE A 1 172 ? -6.858 4.573 -2.901 1.00 90.06 172 ILE A N 1
ATOM 1294 C CA . ILE A 1 172 ? -5.447 4.916 -2.760 1.00 90.06 172 ILE A CA 1
ATOM 1295 C C . ILE A 1 172 ? -5.357 6.431 -2.589 1.00 90.06 172 ILE A C 1
ATOM 1297 O O . ILE A 1 172 ? -5.806 7.189 -3.450 1.00 90.06 172 ILE A O 1
ATOM 1301 N N . ASN A 1 173 ? -4.797 6.871 -1.471 1.00 83.50 173 ASN A N 1
ATOM 1302 C CA . ASN A 1 173 ? -4.521 8.275 -1.222 1.00 83.50 173 ASN A CA 1
ATOM 1303 C C . ASN A 1 173 ? -3.167 8.664 -1.798 1.00 83.50 173 ASN A C 1
ATOM 1305 O O . ASN A 1 173 ? -3.093 9.624 -2.555 1.00 83.50 173 ASN A O 1
ATOM 1309 N N . SER A 1 174 ? -2.128 7.909 -1.459 1.00 86.00 174 SER A N 1
ATOM 1310 C CA . SER A 1 174 ? -0.744 8.132 -1.875 1.00 86.00 174 SER A CA 1
ATOM 1311 C C . SER A 1 174 ? -0.113 6.779 -2.214 1.00 86.00 174 SER A C 1
ATOM 1313 O O . SER A 1 174 ? -0.485 5.761 -1.634 1.00 86.00 174 SER A O 1
ATOM 1315 N N . ALA A 1 175 ? 0.787 6.738 -3.194 1.00 91.69 175 ALA A N 1
ATOM 1316 C CA . ALA A 1 175 ? 1.496 5.518 -3.576 1.00 91.69 175 ALA A CA 1
ATOM 1317 C C . ALA A 1 175 ? 2.922 5.840 -4.024 1.00 91.69 175 ALA A C 1
ATOM 1319 O O . ALA A 1 175 ? 3.849 5.700 -3.236 1.00 91.69 175 ALA A O 1
ATOM 1320 N N . ILE A 1 176 ? 3.125 6.329 -5.248 1.00 90.56 176 ILE A N 1
ATOM 1321 C CA . ILE A 1 176 ? 4.468 6.729 -5.674 1.00 90.56 176 ILE A CA 1
ATOM 1322 C C . ILE A 1 176 ? 4.840 8.102 -5.082 1.00 90.56 176 ILE A C 1
ATOM 1324 O O . ILE A 1 176 ? 4.044 9.040 -5.141 1.00 90.56 176 ILE A O 1
ATOM 1328 N N . ARG A 1 177 ? 6.056 8.243 -4.540 1.00 88.31 177 ARG A N 1
ATOM 1329 C CA . ARG A 1 177 ? 6.641 9.532 -4.107 1.00 88.31 177 ARG A CA 1
ATOM 1330 C C . ARG A 1 177 ? 8.003 9.713 -4.785 1.00 88.31 177 ARG A C 1
ATOM 1332 O O . ARG A 1 177 ? 8.734 8.745 -4.942 1.00 88.31 177 ARG A O 1
ATOM 1339 N N . ASN A 1 178 ? 8.360 10.913 -5.244 1.00 85.12 178 ASN A N 1
ATOM 1340 C CA . ASN A 1 178 ? 9.615 11.135 -6.000 1.00 85.12 178 ASN A CA 1
ATOM 1341 C C . ASN A 1 178 ? 10.758 11.717 -5.167 1.00 85.12 178 ASN A C 1
ATOM 1343 O O . ASN A 1 178 ? 11.837 11.982 -5.693 1.00 85.12 178 ASN A O 1
ATOM 1347 N N . GLN A 1 179 ? 10.525 11.923 -3.877 1.00 76.38 179 GLN A N 1
ATOM 1348 C CA . GLN A 1 179 ? 11.507 12.443 -2.941 1.00 76.38 179 GLN A CA 1
ATOM 1349 C C . GLN A 1 179 ? 11.435 11.619 -1.660 1.00 76.38 179 GLN A C 1
ATOM 1351 O O . GLN A 1 179 ? 10.347 11.258 -1.213 1.00 76.38 179 GLN A O 1
ATOM 1356 N N . ASN A 1 180 ? 12.600 11.309 -1.090 1.00 65.19 180 ASN A N 1
ATOM 1357 C CA . ASN A 1 180 ? 12.675 10.731 0.246 1.00 65.19 180 ASN A CA 1
ATOM 1358 C C . ASN A 1 180 ? 12.408 11.816 1.282 1.00 65.19 180 ASN A C 1
ATOM 1360 O O . ASN A 1 180 ? 12.892 12.943 1.149 1.00 65.19 180 ASN A O 1
ATOM 1364 N N . SER A 1 181 ? 11.742 11.450 2.367 1.00 56.59 181 SER A N 1
ATOM 1365 C CA . SER A 1 181 ? 11.838 12.215 3.598 1.00 56.59 181 SER A CA 1
ATOM 1366 C C . SER A 1 181 ? 13.177 11.950 4.265 1.00 56.59 181 SER A C 1
ATOM 1368 O O . SER A 1 181 ? 13.546 10.825 4.598 1.00 56.59 181 SER A O 1
ATOM 1370 N N . VAL A 1 182 ? 13.939 13.014 4.433 1.00 47.53 182 VAL A N 1
ATOM 1371 C CA . VAL A 1 182 ? 15.245 12.989 5.080 1.00 47.53 182 VAL A CA 1
ATOM 1372 C C . VAL A 1 182 ? 15.115 12.620 6.560 1.00 47.53 182 VAL A C 1
ATOM 1374 O O . VAL A 1 182 ? 14.683 13.454 7.345 1.00 47.53 182 VAL A O 1
ATOM 1377 N N . SER A 1 183 ? 15.549 11.404 6.918 1.00 43.88 183 SER A N 1
ATOM 1378 C CA . SER A 1 183 ? 16.364 11.108 8.119 1.00 43.88 183 SER A CA 1
ATOM 1379 C C . SER A 1 183 ? 16.638 9.611 8.352 1.00 43.88 183 SER A C 1
ATOM 1381 O O . SER A 1 183 ? 17.566 9.314 9.103 1.00 43.88 183 SER A O 1
ATOM 1383 N N . HIS A 1 184 ? 15.908 8.676 7.718 1.00 52.62 184 HIS A N 1
ATOM 1384 C CA . HIS A 1 184 ? 15.998 7.238 8.066 1.00 52.62 184 HIS A CA 1
ATOM 1385 C C . HIS A 1 184 ? 16.229 6.241 6.921 1.00 52.62 184 HIS A C 1
ATOM 1387 O O . HIS A 1 184 ? 16.541 5.091 7.203 1.00 52.62 184 HIS A O 1
ATOM 1393 N N . GLY A 1 185 ? 16.235 6.678 5.662 1.00 62.91 185 GLY A N 1
ATOM 1394 C CA . GLY A 1 185 ? 16.502 5.793 4.528 1.00 62.91 185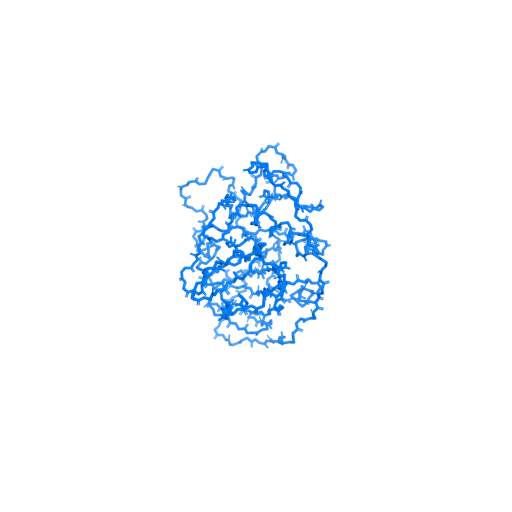 GLY A CA 1
ATOM 1395 C C . GLY A 1 185 ? 15.609 6.113 3.339 1.00 62.91 185 GLY A C 1
ATOM 1396 O O . GLY A 1 185 ? 15.079 7.221 3.227 1.00 62.91 185 GLY A O 1
ATOM 1397 N N . VAL A 1 186 ? 15.495 5.161 2.413 1.00 69.31 186 VAL A N 1
ATOM 1398 C CA . VAL A 1 186 ? 14.641 5.298 1.227 1.00 69.31 186 VAL A CA 1
ATOM 1399 C C . VAL A 1 186 ? 13.267 4.706 1.526 1.00 69.31 186 VAL A C 1
ATOM 1401 O O . VAL A 1 186 ? 13.140 3.481 1.624 1.00 69.31 186 VAL A O 1
ATOM 1404 N N . SER A 1 187 ? 12.244 5.564 1.588 1.00 82.50 187 SER A N 1
ATOM 1405 C CA . SER 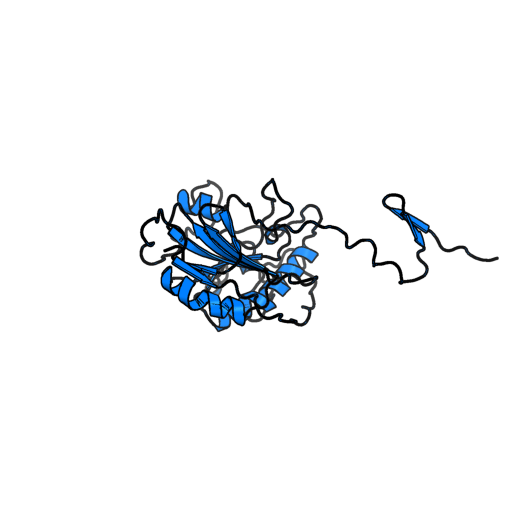A 1 187 ? 10.853 5.152 1.828 1.00 82.50 187 SER A CA 1
ATOM 1406 C C . SER A 1 187 ? 10.366 4.176 0.752 1.00 82.50 187 SER A C 1
ATOM 1408 O O . SER A 1 187 ? 10.721 4.263 -0.428 1.00 82.50 187 SER A O 1
ATOM 1410 N N . GLN A 1 188 ? 9.497 3.245 1.140 1.00 91.12 188 GLN A N 1
ATOM 1411 C CA . GLN A 1 188 ? 8.905 2.275 0.217 1.00 91.12 188 GLN A CA 1
ATOM 1412 C C . GLN A 1 188 ? 7.983 2.926 -0.815 1.00 91.12 188 GLN A C 1
ATOM 1414 O O . GLN A 1 188 ? 7.873 2.431 -1.938 1.00 91.12 188 GLN A O 1
ATOM 1419 N N . HIS A 1 189 ? 7.420 4.096 -0.512 1.00 91.94 189 HIS A N 1
ATOM 1420 C CA . HIS A 1 189 ? 6.732 4.918 -1.506 1.00 91.94 189 HIS A CA 1
ATOM 1421 C C . HIS A 1 189 ? 7.664 5.382 -2.631 1.00 91.94 189 HIS A C 1
ATOM 1423 O O . HIS A 1 189 ? 7.259 5.456 -3.793 1.00 91.94 189 HIS A O 1
ATOM 1429 N N . VAL A 1 190 ? 8.936 5.655 -2.321 1.00 90.88 190 VAL A N 1
ATOM 1430 C CA . VAL A 1 190 ? 9.935 6.020 -3.334 1.00 90.88 190 VAL A CA 1
ATOM 1431 C C . VAL A 1 190 ? 10.272 4.823 -4.213 1.00 90.88 190 VAL A C 1
ATOM 1433 O O . VAL A 1 190 ? 10.362 4.969 -5.431 1.00 90.88 190 VAL A O 1
ATOM 1436 N N . LYS A 1 191 ? 10.324 3.620 -3.642 1.00 92.88 191 LYS A N 1
ATOM 1437 C CA . LYS A 1 191 ? 10.567 2.368 -4.378 1.00 92.88 191 LYS A CA 1
ATOM 1438 C C . LYS A 1 191 ? 9.372 1.905 -5.223 1.00 92.88 191 LYS A C 1
ATOM 1440 O O . LYS A 1 191 ? 9.544 1.042 -6.080 1.00 92.88 191 LYS A O 1
ATOM 1445 N N . GLY A 1 192 ? 8.179 2.470 -5.014 1.00 94.56 192 GLY A N 1
ATOM 1446 C CA . GLY A 1 192 ? 6.933 1.979 -5.616 1.00 94.56 192 GLY A CA 1
ATOM 1447 C C . GLY A 1 192 ? 6.401 0.710 -4.944 1.00 94.56 192 GLY A C 1
ATOM 1448 O O . GLY A 1 192 ? 5.671 -0.053 -5.565 1.00 94.56 192 GLY A O 1
ATOM 1449 N N . GLU A 1 193 ? 6.793 0.471 -3.696 1.00 96.25 193 GLU A N 1
ATOM 1450 C CA . GLU A 1 193 ? 6.455 -0.717 -2.908 1.00 96.25 193 GLU A CA 1
ATOM 1451 C C . GLU A 1 193 ? 5.371 -0.445 -1.855 1.00 96.25 193 GLU A C 1
ATOM 1453 O O . GLU A 1 193 ? 4.942 -1.391 -1.211 1.00 96.25 193 GLU A O 1
ATOM 1458 N N . ALA A 1 194 ? 4.918 0.802 -1.661 1.00 95.81 194 ALA A N 1
ATOM 1459 C CA . ALA A 1 194 ? 3.932 1.162 -0.635 1.00 95.81 194 ALA A CA 1
ATOM 1460 C C . ALA A 1 194 ? 2.773 2.020 -1.154 1.00 95.81 194 ALA A C 1
ATOM 1462 O O . ALA A 1 194 ? 2.874 2.707 -2.176 1.00 95.81 194 ALA A O 1
ATOM 1463 N N . CYS A 1 195 ? 1.664 1.984 -0.417 1.00 94.69 195 CYS A N 1
ATOM 1464 C CA . CYS A 1 195 ? 0.518 2.857 -0.613 1.00 94.69 195 CYS A CA 1
ATOM 1465 C C . CYS A 1 195 ? -0.221 3.155 0.698 1.00 94.69 195 CYS A C 1
ATOM 1467 O O . CYS A 1 195 ? -0.355 2.296 1.569 1.00 94.69 195 CYS A O 1
ATOM 1469 N N . ASP A 1 196 ? -0.766 4.366 0.768 1.00 93.06 196 ASP A N 1
ATOM 1470 C CA . ASP A 1 196 ? -1.636 4.841 1.837 1.00 93.06 196 ASP A CA 1
ATOM 1471 C C . ASP A 1 196 ? -3.081 4.689 1.377 1.00 93.06 196 ASP A C 1
ATOM 1473 O O . ASP A 1 196 ? -3.477 5.238 0.341 1.00 93.06 196 ASP A O 1
ATOM 1477 N N . ILE A 1 197 ? -3.880 3.936 2.125 1.00 92.75 197 ILE A N 1
ATOM 1478 C CA . ILE A 1 197 ? -5.228 3.547 1.725 1.00 92.75 197 ILE A CA 1
ATOM 1479 C C . ILE A 1 197 ? -6.255 3.989 2.760 1.00 92.75 197 ILE A C 1
ATOM 1481 O O . ILE A 1 197 ? -6.136 3.725 3.957 1.00 92.75 197 ILE A O 1
ATOM 1485 N N . GLN A 1 198 ? -7.331 4.593 2.260 1.00 90.50 198 GLN A N 1
ATOM 1486 C CA . GLN A 1 198 ? -8.529 4.881 3.033 1.00 90.50 198 GLN A CA 1
ATOM 1487 C C . GLN A 1 198 ? -9.762 4.241 2.414 1.00 90.50 198 GLN A C 1
ATOM 1489 O O . GLN A 1 198 ? -9.897 4.125 1.200 1.00 90.50 198 GLN A O 1
ATOM 1494 N N . MET A 1 199 ? -10.709 3.880 3.265 1.00 90.12 199 MET A N 1
ATOM 1495 C CA . MET A 1 199 ? -12.031 3.425 2.879 1.00 90.12 199 MET A CA 1
ATOM 1496 C C . MET A 1 199 ? -13.001 4.597 2.988 1.00 90.12 199 MET A C 1
ATOM 1498 O O . MET A 1 199 ? -13.147 5.232 4.037 1.00 90.12 199 MET A O 1
ATOM 1502 N N . THR A 1 200 ? -13.667 4.900 1.878 1.00 84.62 200 THR A N 1
ATOM 1503 C CA . THR A 1 200 ? -14.597 6.030 1.803 1.00 84.62 200 THR A CA 1
ATOM 1504 C C . THR A 1 200 ? -15.777 5.795 2.746 1.00 84.62 200 THR A C 1
ATOM 1506 O O . THR A 1 200 ? -16.407 4.736 2.694 1.00 84.62 200 THR A O 1
ATOM 1509 N N . GLY A 1 201 ? -16.085 6.775 3.600 1.00 83.88 201 GLY A N 1
ATOM 1510 C CA . GLY A 1 201 ? -17.199 6.706 4.550 1.00 83.88 201 GLY A CA 1
ATOM 1511 C C . GLY A 1 201 ? -16.932 5.882 5.811 1.00 83.88 201 GLY A C 1
ATOM 1512 O O . GLY A 1 201 ? -17.847 5.726 6.616 1.00 83.88 201 GLY A O 1
ATOM 1513 N N . TRP A 1 202 ? -15.723 5.344 6.003 1.00 88.31 202 TRP A N 1
ATOM 1514 C CA . TRP A 1 202 ? -15.402 4.609 7.225 1.00 88.31 202 TRP A CA 1
ATOM 1515 C C . TRP A 1 202 ? -15.176 5.535 8.420 1.00 88.31 202 TRP A C 1
ATOM 1517 O O . TRP A 1 202 ? -14.532 6.578 8.313 1.00 88.31 202 TRP A O 1
ATOM 1527 N N . THR A 1 203 ? -15.682 5.106 9.572 1.00 88.12 203 THR A N 1
ATOM 1528 C CA . THR A 1 203 ? -15.337 5.632 10.895 1.00 88.12 203 THR A CA 1
ATOM 1529 C C . THR A 1 203 ? -14.010 5.031 11.358 1.00 88.12 203 THR A C 1
ATOM 1531 O O . THR A 1 203 ? -13.633 3.938 10.928 1.00 88.12 203 THR A O 1
ATOM 1534 N N . TYR A 1 204 ? -13.351 5.671 12.323 1.00 87.25 204 TYR A N 1
ATOM 1535 C CA . TYR A 1 204 ? -12.198 5.085 13.010 1.00 87.25 204 TYR A CA 1
ATOM 1536 C C . TYR A 1 204 ? -12.472 3.666 13.549 1.00 87.25 204 TYR A C 1
ATOM 1538 O O . TYR A 1 204 ? -11.661 2.762 13.357 1.00 87.25 204 TYR A O 1
ATOM 1546 N N . GLN A 1 205 ? -13.638 3.446 14.171 1.00 88.00 205 GLN A N 1
ATOM 1547 C CA . GLN A 1 205 ? -14.003 2.138 14.723 1.00 88.00 205 GLN A CA 1
ATOM 1548 C C . GLN A 1 205 ? -14.041 1.061 13.630 1.00 88.00 205 GLN A C 1
ATOM 1550 O O . GLN A 1 205 ? -13.586 -0.052 13.860 1.00 88.00 205 GLN A O 1
ATOM 1555 N N . GLN A 1 206 ? -14.489 1.401 12.418 1.00 93.12 206 GLN A N 1
ATOM 1556 C CA . GLN A 1 206 ? -14.469 0.468 11.290 1.00 93.12 206 GLN A CA 1
ATOM 1557 C C . GLN A 1 206 ? -13.046 0.144 10.826 1.00 93.12 206 GLN A C 1
ATOM 1559 O O . GLN A 1 206 ? -12.789 -1.007 10.480 1.00 93.12 206 GLN A O 1
ATOM 1564 N N . TYR A 1 207 ? -12.110 1.100 10.852 1.00 93.75 207 TYR A N 1
ATOM 1565 C CA . TYR A 1 207 ? -10.696 0.784 10.616 1.00 93.75 207 TYR A CA 1
ATOM 1566 C C . TYR A 1 207 ? -10.141 -0.140 11.704 1.00 93.75 207 TYR A C 1
ATOM 1568 O O . TYR A 1 207 ? -9.461 -1.111 11.388 1.00 93.75 207 TYR A O 1
ATOM 1576 N N . TRP A 1 208 ? -10.445 0.111 12.976 1.00 92.62 208 TRP A N 1
ATOM 1577 C CA . TRP A 1 208 ? -9.993 -0.766 14.056 1.00 92.62 208 TRP A CA 1
ATOM 1578 C C . TRP A 1 208 ? -10.534 -2.195 13.898 1.00 92.62 208 TRP A C 1
ATOM 1580 O O . TRP A 1 208 ? -9.760 -3.150 13.865 1.00 92.62 208 TRP A O 1
ATOM 1590 N N . ASP A 1 209 ? -11.847 -2.337 13.701 1.00 93.00 209 ASP A N 1
ATOM 1591 C CA . ASP A 1 209 ? -12.525 -3.637 13.615 1.00 93.00 209 ASP A CA 1
ATOM 1592 C C . ASP A 1 209 ? -12.054 -4.486 12.422 1.00 93.00 209 ASP A C 1
ATOM 1594 O O . ASP A 1 209 ? -12.163 -5.711 12.447 1.00 93.00 209 ASP A O 1
ATOM 1598 N N . ASN A 1 210 ? -11.528 -3.851 11.369 1.00 96.12 210 ASN A N 1
ATOM 1599 C CA . ASN A 1 210 ? -11.081 -4.530 10.152 1.00 96.12 210 ASN A CA 1
ATOM 1600 C C . ASN A 1 210 ? -9.553 -4.663 10.028 1.00 96.12 210 ASN A C 1
ATOM 1602 O O . ASN A 1 210 ? -9.088 -5.388 9.145 1.00 96.12 210 ASN A O 1
ATOM 1606 N N . ALA A 1 211 ? -8.765 -4.036 10.908 1.00 95.56 211 ALA A N 1
ATOM 1607 C CA . ALA A 1 211 ? -7.303 -4.092 10.837 1.00 95.56 211 ALA A CA 1
ATOM 1608 C C . ALA A 1 211 ? -6.771 -5.525 11.029 1.00 95.56 211 ALA A C 1
ATOM 1610 O O . ALA A 1 211 ? -5.853 -5.951 10.328 1.00 95.56 211 ALA A O 1
ATOM 1611 N N . ASP A 1 212 ? -7.394 -6.315 11.911 1.00 94.38 212 ASP A N 1
ATOM 1612 C CA . ASP A 1 212 ? -7.012 -7.718 12.112 1.00 94.38 212 ASP A CA 1
ATOM 1613 C C . ASP A 1 212 ? -7.305 -8.583 10.871 1.00 94.38 212 ASP A C 1
ATOM 1615 O O . ASP A 1 212 ? -6.536 -9.486 10.535 1.00 94.38 212 ASP A O 1
ATOM 1619 N N . TRP A 1 213 ? -8.357 -8.260 10.105 1.00 96.25 213 TRP A N 1
ATOM 1620 C CA . TRP A 1 213 ? -8.596 -8.925 8.824 1.00 96.25 213 TRP A CA 1
ATOM 1621 C C . TRP A 1 213 ? -7.460 -8.631 7.839 1.00 96.25 213 TRP A C 1
ATOM 1623 O O . TRP A 1 213 ? -6.938 -9.566 7.235 1.00 96.25 213 TRP A O 1
ATOM 1633 N N . VAL A 1 214 ? -7.032 -7.371 7.711 1.00 96.94 214 VAL A N 1
ATOM 1634 C CA . VAL A 1 214 ? -5.914 -6.983 6.830 1.00 96.94 214 VAL A CA 1
ATOM 1635 C C . VAL A 1 214 ? -4.643 -7.734 7.217 1.00 96.94 214 VAL A C 1
ATOM 1637 O O . VAL A 1 214 ? -4.069 -8.446 6.391 1.00 96.94 214 VAL A O 1
ATOM 1640 N N . LYS A 1 215 ? -4.279 -7.677 8.501 1.00 95.06 215 LYS A N 1
ATOM 1641 C CA . LYS A 1 215 ? -3.147 -8.404 9.083 1.00 95.06 215 LYS A CA 1
ATOM 1642 C C . LYS A 1 215 ? -3.144 -9.893 8.706 1.00 95.06 215 LYS A C 1
ATOM 1644 O O . LYS A 1 215 ? -2.119 -10.454 8.310 1.00 95.06 215 LYS A O 1
ATOM 1649 N N . ASN A 1 216 ? -4.296 -10.547 8.822 1.00 94.75 216 ASN A N 1
ATOM 1650 C CA . ASN A 1 216 ? -4.403 -11.994 8.652 1.00 94.75 216 ASN A CA 1
ATOM 1651 C C . ASN A 1 216 ? -4.578 -12.441 7.196 1.00 94.75 216 ASN A C 1
ATOM 1653 O O . ASN A 1 216 ? -4.274 -13.592 6.893 1.00 94.75 216 ASN A O 1
ATOM 1657 N N . ASN A 1 217 ? -5.006 -11.560 6.286 1.00 94.88 217 ASN A N 1
ATOM 1658 C CA . 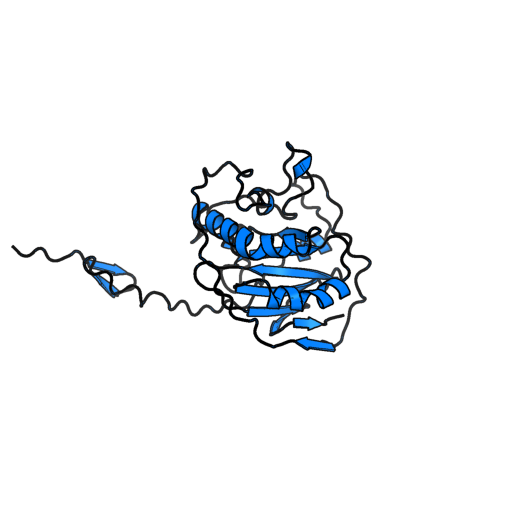ASN A 1 217 ? -5.380 -11.946 4.918 1.00 94.88 217 ASN A CA 1
ATOM 1659 C C . ASN A 1 217 ? -4.500 -11.330 3.824 1.00 94.88 217 ASN A C 1
ATOM 1661 O O . ASN A 1 217 ? -4.456 -11.879 2.729 1.00 94.88 217 ASN A O 1
ATOM 1665 N N . ILE A 1 218 ? -3.772 -10.250 4.108 1.00 95.00 218 ILE A N 1
ATOM 1666 C CA . ILE A 1 218 ? -2.895 -9.593 3.129 1.00 95.00 218 ILE A CA 1
ATOM 1667 C C . ILE A 1 218 ? -1.441 -9.951 3.410 1.00 95.00 218 ILE A C 1
ATOM 1669 O O . ILE A 1 218 ? -1.014 -9.963 4.564 1.00 95.00 218 ILE A O 1
ATOM 1673 N N . ASP A 1 219 ? -0.694 -10.301 2.368 1.00 93.38 219 ASP A N 1
ATOM 1674 C CA . ASP A 1 219 ? 0.754 -10.473 2.445 1.00 93.38 219 ASP A CA 1
ATOM 1675 C C . ASP A 1 219 ? 1.410 -9.110 2.246 1.00 93.38 219 ASP A C 1
ATOM 1677 O O . ASP A 1 219 ? 1.207 -8.480 1.211 1.00 93.38 219 ASP A O 1
ATOM 1681 N N . PHE A 1 220 ? 2.121 -8.631 3.259 1.00 95.06 220 PHE A N 1
ATOM 1682 C CA . PHE A 1 220 ? 2.718 -7.303 3.271 1.00 95.06 220 PHE A CA 1
ATOM 1683 C C . PHE A 1 220 ? 4.129 -7.360 3.838 1.00 95.06 220 PHE A C 1
ATOM 1685 O O . PHE A 1 220 ? 4.443 -8.175 4.710 1.00 95.06 220 PHE A O 1
ATOM 1692 N N . ASP A 1 221 ? 4.971 -6.442 3.380 1.00 94.62 221 ASP A N 1
ATOM 1693 C CA . ASP A 1 221 ? 6.240 -6.164 4.033 1.00 94.62 221 ASP A CA 1
ATOM 1694 C C . ASP A 1 221 ? 6.016 -5.359 5.320 1.00 94.62 221 ASP A C 1
ATOM 1696 O O . ASP A 1 221 ? 6.447 -5.799 6.388 1.00 94.62 221 ASP A O 1
ATOM 1700 N N . GLN A 1 222 ? 5.269 -4.254 5.237 1.00 93.88 222 GLN A N 1
ATOM 1701 C CA . GLN A 1 222 ? 4.803 -3.472 6.380 1.00 93.88 222 GLN A CA 1
ATOM 1702 C C . GLN A 1 222 ? 3.298 -3.211 6.303 1.00 93.88 222 GLN A C 1
ATOM 1704 O O . GLN A 1 222 ? 2.750 -2.883 5.251 1.00 93.88 222 GLN A O 1
ATOM 1709 N N . PHE A 1 223 ? 2.643 -3.316 7.454 1.00 96.00 223 PHE A N 1
ATOM 1710 C CA . PHE A 1 223 ? 1.326 -2.761 7.708 1.00 96.00 223 PHE A CA 1
ATOM 1711 C C . PHE A 1 223 ? 1.429 -1.801 8.889 1.00 96.00 223 PHE A C 1
ATOM 1713 O O . PHE A 1 223 ? 1.692 -2.224 10.019 1.00 96.00 223 PHE A O 1
ATOM 1720 N N . ILE A 1 224 ? 1.192 -0.518 8.625 1.00 94.31 224 ILE A N 1
ATOM 1721 C CA . ILE A 1 224 ? 1.129 0.522 9.646 1.00 94.31 224 ILE A CA 1
ATOM 1722 C C . ILE A 1 224 ? -0.308 1.032 9.730 1.00 94.31 224 ILE A C 1
ATOM 1724 O O . ILE A 1 224 ? -0.900 1.465 8.737 1.00 94.31 224 ILE A O 1
ATOM 1728 N N . PHE A 1 225 ? -0.892 0.954 10.925 1.00 94.00 225 PHE A N 1
ATOM 1729 C CA . PHE A 1 225 ? -2.158 1.613 11.214 1.00 94.00 225 PHE A CA 1
ATOM 1730 C C . PHE A 1 225 ? -1.881 3.056 11.637 1.00 94.00 225 PHE A C 1
ATOM 1732 O O . PHE A 1 225 ? -1.403 3.311 12.746 1.00 94.00 225 PHE A O 1
ATOM 1739 N N . GLU A 1 226 ? -2.124 3.994 10.728 1.00 89.19 226 GLU A N 1
ATOM 1740 C CA . GLU A 1 226 ? -1.678 5.377 10.863 1.00 89.19 226 GLU A CA 1
ATOM 1741 C C . GLU A 1 226 ? -2.813 6.312 11.256 1.00 89.19 226 GLU A C 1
ATOM 1743 O O . GLU A 1 226 ? -3.977 6.113 10.894 1.00 89.19 226 GLU A O 1
ATOM 1748 N N . HIS A 1 227 ? -2.455 7.331 12.036 1.00 85.31 227 HIS A N 1
ATOM 1749 C CA . HIS A 1 227 ? -3.392 8.258 12.649 1.00 85.31 227 HIS A CA 1
ATOM 1750 C C . HIS A 1 227 ? -2.865 9.681 12.563 1.00 85.31 227 HIS A C 1
ATOM 1752 O O . HIS A 1 227 ? -1.822 10.004 13.134 1.00 85.31 227 HIS A O 1
ATOM 1758 N N . SER A 1 228 ? -3.668 10.554 11.967 1.00 78.25 228 SER A N 1
ATOM 1759 C CA . SER A 1 228 ? -3.394 11.981 11.947 1.00 78.25 228 SER A CA 1
ATOM 1760 C C . SER A 1 228 ? -3.828 12.587 13.270 1.00 78.25 228 SER A C 1
ATOM 1762 O O . SER A 1 228 ? -5.019 12.633 13.584 1.00 78.25 228 SER A O 1
ATOM 1764 N N . GLU A 1 229 ? -2.875 13.126 14.026 1.00 71.12 229 GLU A N 1
ATOM 1765 C CA . GLU A 1 229 ? -3.193 13.886 15.241 1.00 71.12 229 GLU A CA 1
ATOM 1766 C C . GLU A 1 229 ? -4.057 15.114 14.921 1.00 71.12 229 GLU A C 1
ATOM 1768 O O . GLU A 1 229 ? -4.973 15.454 15.667 1.00 71.12 229 GLU A O 1
ATOM 1773 N N . LYS A 1 230 ? -3.775 15.774 13.792 1.00 70.06 230 LYS A N 1
ATOM 1774 C CA . LYS A 1 230 ? -4.406 17.047 13.424 1.00 70.06 230 LYS A CA 1
ATOM 1775 C C . LYS A 1 230 ? -5.861 16.886 13.004 1.00 70.06 230 LYS A C 1
ATOM 1777 O O . LYS A 1 230 ? -6.684 17.738 13.319 1.00 70.06 230 LYS A O 1
ATOM 1782 N N . SER A 1 231 ? -6.165 15.824 12.263 1.00 70.44 231 SER A N 1
ATOM 1783 C CA . SER A 1 231 ? -7.497 15.615 11.686 1.00 70.44 231 SER A CA 1
ATOM 1784 C C . SER A 1 231 ? -8.299 14.512 12.365 1.00 70.44 231 SER A C 1
ATOM 1786 O O . SER A 1 231 ? -9.494 14.401 12.111 1.00 70.44 231 SER A O 1
ATOM 1788 N N . GLY A 1 232 ? -7.659 13.682 13.195 1.00 71.12 232 GLY A N 1
ATOM 1789 C CA . GLY A 1 232 ? -8.256 12.478 13.773 1.00 71.12 232 GLY A CA 1
ATOM 1790 C C . GLY A 1 232 ? -8.599 11.399 12.740 1.00 71.12 232 GLY A C 1
ATOM 1791 O O . GLY A 1 232 ? -9.273 10.428 13.079 1.00 71.12 232 GLY A O 1
ATOM 1792 N N . LEU A 1 233 ? -8.168 11.562 11.482 1.00 81.31 233 LEU A N 1
ATOM 1793 C CA . LEU A 1 233 ? -8.344 10.561 10.436 1.00 81.31 233 LEU A CA 1
ATOM 1794 C C . LEU A 1 233 ? -7.372 9.404 10.646 1.00 81.31 233 LEU A C 1
ATOM 1796 O O . LEU A 1 233 ? -6.217 9.616 11.015 1.00 81.31 233 LEU A O 1
ATOM 1800 N N . ALA A 1 234 ? -7.833 8.199 10.326 1.00 89.19 234 ALA A N 1
ATOM 1801 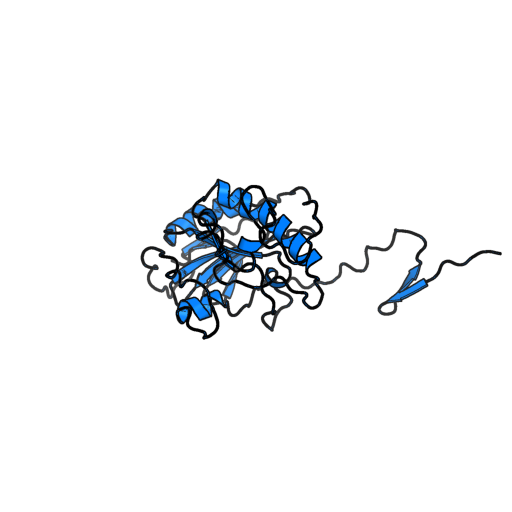C CA . ALA A 1 234 ? -6.989 7.014 10.246 1.00 89.19 234 ALA A CA 1
ATOM 1802 C C . ALA A 1 234 ? -6.885 6.480 8.812 1.00 89.19 234 ALA A C 1
ATOM 1804 O O . ALA A 1 234 ? -7.771 6.731 7.983 1.00 89.19 234 ALA A O 1
ATOM 1805 N N . TRP A 1 235 ? -5.806 5.765 8.512 1.00 92.12 235 TRP A N 1
ATOM 1806 C CA . TRP A 1 235 ? -5.597 5.064 7.245 1.00 92.12 235 TRP A CA 1
ATOM 1807 C C . TRP A 1 235 ? -4.699 3.841 7.442 1.00 92.12 235 TRP A C 1
ATOM 1809 O O . TRP A 1 235 ? -4.129 3.629 8.513 1.00 92.12 235 TRP A O 1
ATOM 1819 N N . TYR A 1 236 ? -4.619 3.001 6.415 1.00 95.94 236 TYR A N 1
ATOM 1820 C CA . TYR A 1 236 ? -3.672 1.894 6.378 1.00 95.94 236 TYR A CA 1
ATOM 1821 C C . TYR A 1 236 ? -2.536 2.245 5.429 1.00 95.94 236 TYR A C 1
ATOM 1823 O O . TYR A 1 236 ? -2.780 2.429 4.237 1.00 95.94 236 TYR A O 1
ATOM 1831 N N . HIS A 1 237 ? -1.315 2.294 5.944 1.00 96.19 237 HIS A N 1
ATOM 1832 C CA . HIS A 1 237 ? -0.123 2.195 5.117 1.00 96.19 237 HIS A CA 1
ATOM 1833 C C . HIS A 1 237 ? 0.179 0.713 4.909 1.00 96.19 237 HIS A C 1
ATOM 1835 O O . HIS A 1 237 ? 0.310 -0.048 5.874 1.00 96.19 237 HIS A O 1
ATOM 1841 N N . LEU A 1 238 ? 0.262 0.290 3.653 1.00 96.94 238 LEU A N 1
ATOM 1842 C CA . LEU A 1 238 ? 0.566 -1.087 3.286 1.00 96.94 238 LEU A CA 1
ATOM 1843 C C . LEU A 1 238 ? 1.653 -1.115 2.227 1.00 96.94 238 LEU A C 1
ATOM 1845 O O . LEU A 1 238 ? 1.579 -0.390 1.231 1.00 96.94 238 LEU A O 1
ATOM 1849 N N . SER A 1 239 ? 2.607 -2.019 2.411 1.00 96.38 239 SER A N 1
ATOM 1850 C CA . SER A 1 239 ? 3.691 -2.230 1.466 1.00 96.38 239 SER A CA 1
ATOM 1851 C C . SER A 1 239 ? 3.917 -3.690 1.118 1.00 96.38 239 SER A C 1
ATOM 1853 O O . SER A 1 239 ? 3.488 -4.600 1.826 1.00 96.38 239 SER A O 1
ATOM 1855 N N . PHE A 1 240 ? 4.593 -3.921 0.001 1.00 96.56 240 PHE A N 1
ATOM 1856 C CA . PHE A 1 240 ? 4.938 -5.241 -0.497 1.00 96.56 240 PHE A CA 1
ATOM 1857 C C . PHE A 1 240 ? 6.258 -5.175 -1.256 1.00 96.56 240 PHE A C 1
ATOM 1859 O O . PHE A 1 240 ? 6.402 -4.368 -2.175 1.00 96.56 240 PHE A O 1
ATOM 1866 N N . SER A 1 241 ? 7.193 -6.063 -0.918 1.00 93.56 241 SER A N 1
ATOM 1867 C CA . SER A 1 241 ? 8.446 -6.203 -1.652 1.00 93.56 241 SER A CA 1
ATOM 1868 C C . SER A 1 241 ? 8.563 -7.599 -2.243 1.00 93.56 241 SER A C 1
ATOM 1870 O O . SER A 1 241 ? 8.487 -8.608 -1.544 1.00 93.56 241 SER A O 1
ATOM 1872 N N . GLN A 1 242 ? 8.831 -7.662 -3.548 1.00 90.31 242 GLN A N 1
ATOM 1873 C CA . GLN A 1 242 ? 9.093 -8.935 -4.222 1.00 90.31 242 GLN A CA 1
ATOM 1874 C C . GLN A 1 242 ? 10.376 -9.614 -3.728 1.00 90.31 242 GLN A C 1
ATOM 1876 O O . GLN A 1 242 ? 10.524 -10.825 -3.879 1.00 90.31 242 GLN A O 1
ATOM 1881 N N . ALA A 1 243 ? 11.315 -8.845 -3.169 1.00 88.38 243 ALA A N 1
ATOM 1882 C CA . ALA A 1 243 ? 12.570 -9.384 -2.665 1.00 88.38 243 ALA A CA 1
ATOM 1883 C C . ALA A 1 243 ? 12.369 -10.110 -1.329 1.00 88.38 243 ALA A C 1
ATOM 1885 O O . ALA A 1 243 ? 12.874 -11.219 -1.143 1.00 88.38 243 ALA A O 1
ATOM 1886 N N . LYS A 1 244 ? 11.656 -9.475 -0.390 1.00 88.06 244 LYS A N 1
ATOM 1887 C CA . LYS A 1 244 ? 11.388 -10.016 0.944 1.00 88.06 244 LYS A CA 1
ATOM 1888 C C . LYS A 1 244 ? 10.303 -9.204 1.650 1.00 88.06 244 LYS A C 1
ATOM 1890 O O . LYS A 1 244 ? 10.480 -8.007 1.835 1.00 88.06 244 LYS A O 1
ATOM 1895 N N . ASN A 1 245 ? 9.277 -9.883 2.160 1.00 90.62 245 ASN A N 1
ATOM 1896 C CA . ASN A 1 245 ? 8.317 -9.301 3.097 1.00 90.62 245 ASN A CA 1
ATOM 1897 C C . ASN A 1 245 ? 8.747 -9.582 4.544 1.00 90.62 245 ASN A C 1
ATOM 1899 O O . ASN A 1 245 ? 8.902 -10.736 4.949 1.00 90.62 245 ASN A O 1
ATOM 1903 N N . ARG A 1 246 ? 8.947 -8.527 5.336 1.00 91.12 246 ARG A N 1
ATOM 1904 C CA . ARG A 1 246 ? 9.293 -8.590 6.763 1.00 91.12 246 ARG A CA 1
ATOM 1905 C C . ARG A 1 246 ? 8.096 -8.928 7.650 1.00 91.12 246 ARG A C 1
ATOM 1907 O O . ARG A 1 246 ? 8.302 -9.411 8.761 1.00 91.12 246 ARG A O 1
ATOM 1914 N N . GLY A 1 247 ? 6.868 -8.691 7.181 1.00 91.06 247 GLY A N 1
ATOM 1915 C CA . GLY A 1 247 ? 5.654 -8.900 7.970 1.00 91.06 247 GLY A CA 1
ATOM 1916 C C . GLY A 1 247 ? 5.589 -7.974 9.186 1.00 91.06 247 GLY A C 1
ATOM 1917 O O . GLY A 1 247 ? 5.161 -8.384 10.264 1.00 91.06 247 GLY A O 1
ATOM 1918 N N . MET A 1 248 ? 6.062 -6.737 9.045 1.00 90.94 248 MET A N 1
ATOM 1919 C CA . MET A 1 248 ? 6.059 -5.769 10.133 1.00 90.94 248 MET A CA 1
ATOM 1920 C C . MET A 1 248 ? 4.655 -5.234 10.370 1.00 90.94 248 MET A C 1
ATOM 1922 O O . MET A 1 248 ? 3.994 -4.766 9.449 1.00 90.94 248 MET A O 1
ATOM 1926 N N . LEU A 1 249 ? 4.223 -5.271 11.625 1.00 93.44 249 LEU A N 1
ATOM 1927 C CA . LEU A 1 249 ? 2.940 -4.741 12.058 1.00 93.44 249 LEU A CA 1
ATOM 1928 C C . LEU A 1 249 ? 3.188 -3.603 13.037 1.00 93.44 249 LEU A C 1
ATOM 1930 O O . LEU A 1 249 ? 3.787 -3.827 14.091 1.00 93.44 249 LEU A O 1
ATOM 1934 N N . LEU A 1 250 ? 2.735 -2.405 12.689 1.00 91.75 250 LEU A N 1
ATOM 1935 C CA . LEU A 1 250 ? 2.989 -1.184 13.439 1.00 91.75 250 LEU A CA 1
ATOM 1936 C C . LEU A 1 250 ? 1.704 -0.365 13.605 1.00 91.75 250 LEU A C 1
ATOM 1938 O O . LEU A 1 250 ? 0.748 -0.479 12.841 1.00 91.75 250 LEU A O 1
ATOM 1942 N N . THR A 1 251 ? 1.720 0.522 14.590 1.00 90.81 251 THR A N 1
ATOM 1943 C CA . THR A 1 251 ? 0.760 1.616 14.728 1.00 90.81 251 THR A CA 1
ATOM 1944 C C . THR A 1 251 ? 1.521 2.925 14.858 1.00 90.81 251 THR A C 1
ATOM 1946 O O . THR A 1 251 ? 2.397 3.027 15.724 1.00 90.81 251 THR A O 1
ATOM 1949 N N . MET A 1 252 ? 1.158 3.923 14.049 1.00 89.12 252 MET A N 1
ATOM 1950 C CA . MET A 1 252 ? 1.674 5.287 14.153 1.00 89.12 252 MET A CA 1
ATOM 1951 C C . MET A 1 252 ? 0.640 6.193 14.822 1.00 89.12 252 MET A C 1
ATOM 1953 O O . MET A 1 252 ? -0.511 6.250 14.394 1.00 89.12 252 MET A O 1
ATOM 1957 N N . PHE A 1 253 ? 1.049 6.941 15.844 1.00 83.69 253 PHE A N 1
ATOM 1958 C CA . PHE A 1 253 ? 0.260 8.035 16.414 1.00 83.69 253 PHE A CA 1
ATOM 1959 C C . PHE A 1 253 ? 1.189 9.161 16.853 1.00 83.69 253 PHE A C 1
ATOM 1961 O O . PHE A 1 253 ? 2.214 8.897 17.479 1.00 83.69 253 PHE A O 1
ATOM 1968 N N . ARG A 1 254 ? 0.847 10.414 16.527 1.00 80.44 254 ARG A N 1
ATOM 1969 C CA . ARG A 1 254 ? 1.710 11.589 16.777 1.00 80.44 254 ARG A CA 1
ATOM 1970 C C . ARG A 1 254 ? 3.121 11.426 16.200 1.00 80.44 254 ARG A C 1
ATOM 1972 O O . ARG A 1 254 ? 4.106 11.763 16.859 1.00 80.44 254 ARG A O 1
ATOM 1979 N N . ASN A 1 255 ? 3.214 10.857 14.997 1.00 75.38 255 ASN A N 1
ATOM 1980 C CA . ASN A 1 255 ? 4.486 10.543 14.342 1.00 75.38 255 ASN A CA 1
ATOM 1981 C C . ASN A 1 255 ? 5.413 9.644 15.198 1.00 75.38 255 ASN A C 1
ATOM 1983 O O . ASN A 1 255 ? 6.637 9.720 15.115 1.00 75.38 255 ASN A O 1
ATOM 1987 N N . GLN A 1 256 ? 4.833 8.837 16.094 1.00 80.75 256 GLN A N 1
ATOM 1988 C CA . GLN A 1 256 ? 5.536 7.837 16.890 1.00 80.75 256 GLN A CA 1
ATOM 1989 C C . GLN A 1 256 ? 5.040 6.453 16.500 1.00 80.75 256 GLN A C 1
ATOM 1991 O O . GLN A 1 256 ? 3.839 6.176 16.544 1.00 80.75 256 GLN A O 1
ATOM 1996 N N . TYR A 1 257 ? 5.983 5.584 16.159 1.00 85.06 257 TYR A N 1
ATOM 1997 C CA . TYR A 1 257 ? 5.717 4.211 15.763 1.00 85.06 257 TYR A CA 1
ATOM 1998 C C . TYR A 1 257 ? 5.786 3.289 16.970 1.00 85.06 257 TYR A C 1
ATOM 2000 O O . TYR A 1 257 ? 6.666 3.399 17.826 1.00 85.06 257 TYR A O 1
ATOM 2008 N N . SER A 1 258 ? 4.860 2.343 17.031 1.00 86.62 258 SER A N 1
ATOM 2009 C CA . SER A 1 258 ? 4.876 1.299 18.042 1.00 86.62 258 SER A CA 1
ATOM 2010 C C . SER A 1 258 ? 4.537 -0.059 17.429 1.00 86.62 258 SER A C 1
ATOM 2012 O O . SER A 1 258 ? 3.695 -0.107 16.533 1.00 86.62 258 SER A O 1
ATOM 2014 N N . PRO A 1 259 ? 5.168 -1.157 17.885 1.00 89.69 259 PRO A N 1
ATOM 2015 C CA . PRO A 1 259 ? 4.848 -2.494 17.395 1.00 89.69 259 PRO A CA 1
ATOM 2016 C C . PRO A 1 259 ? 3.391 -2.879 17.656 1.00 89.69 259 PRO A C 1
ATOM 2018 O O . PRO A 1 259 ? 2.840 -2.511 18.696 1.00 89.69 259 PRO A O 1
ATOM 2021 N N . GLY A 1 260 ? 2.822 -3.649 16.728 1.00 90.06 260 GLY A N 1
ATOM 2022 C CA . GLY A 1 260 ? 1.473 -4.203 16.795 1.00 90.06 260 GLY A CA 1
ATOM 2023 C C . GLY A 1 260 ? 0.361 -3.226 16.420 1.00 90.06 260 GLY A C 1
ATOM 2024 O O . GLY A 1 260 ? 0.592 -2.043 16.163 1.00 90.06 260 GLY A O 1
ATOM 2025 N N . LEU A 1 261 ? -0.871 -3.741 16.381 1.00 91.69 261 LEU A N 1
ATOM 2026 C CA . LEU A 1 261 ? -2.073 -2.920 16.218 1.00 91.69 261 LEU A CA 1
ATOM 2027 C C . LEU A 1 261 ? -2.495 -2.372 17.571 1.00 91.69 261 LEU A C 1
ATOM 2029 O O . LEU A 1 261 ? -2.709 -3.144 18.503 1.00 91.69 261 LEU A O 1
ATOM 2033 N N . LYS A 1 262 ? -2.663 -1.055 17.671 1.00 90.00 262 LYS A N 1
ATOM 2034 C CA . LYS A 1 262 ? -3.070 -0.399 18.911 1.00 90.00 262 LYS A CA 1
ATOM 2035 C C . LYS A 1 262 ? -4.280 0.482 18.692 1.00 90.00 262 LYS A C 1
ATOM 2037 O O . LYS A 1 262 ? -4.298 1.311 17.784 1.00 90.00 262 LYS A O 1
ATOM 2042 N N . LYS A 1 263 ? -5.276 0.325 19.562 1.00 87.12 263 LYS A N 1
ATOM 2043 C CA . LYS A 1 263 ? -6.453 1.180 19.540 1.00 87.12 263 LYS A CA 1
ATOM 2044 C C . LYS A 1 263 ? -6.110 2.493 20.222 1.00 87.12 263 LYS A C 1
ATOM 2046 O O . LYS A 1 263 ? -5.952 2.539 21.444 1.00 87.12 263 LYS A O 1
ATOM 2051 N N . MET A 1 264 ? -5.994 3.540 19.417 1.00 78.00 264 MET A N 1
ATOM 2052 C CA . MET A 1 264 ? -5.787 4.894 19.896 1.00 78.00 264 MET A CA 1
ATOM 2053 C C . MET A 1 264 ? -7.096 5.413 20.508 1.00 78.00 264 MET A C 1
ATOM 2055 O O . MET A 1 264 ? -7.144 5.583 21.724 1.00 78.00 264 MET A O 1
ATOM 2059 N N . PHE A 1 265 ? -8.169 5.576 19.722 1.00 69.38 265 PHE A N 1
ATOM 2060 C CA . PHE A 1 265 ? -9.432 6.207 20.159 1.00 69.38 265 PHE A CA 1
ATOM 2061 C C . PHE A 1 265 ? -10.459 5.274 20.823 1.00 69.38 265 PHE A C 1
ATOM 2063 O O . PHE A 1 265 ? -10.616 4.112 20.375 1.00 69.38 265 PHE A O 1
#